Protein AF-0000000086700387 (afdb_homodimer)

Solvent-accessible surface area (backbone atoms only — not comparable to full-atom values): 17964 Å² total; per-residue (Å²): 137,84,52,50,37,55,49,49,48,50,52,38,56,76,68,67,63,72,65,27,32,41,32,44,29,45,71,70,47,52,50,45,29,44,74,72,71,39,52,66,45,58,72,57,80,45,76,57,72,99,59,83,87,45,71,67,56,55,49,62,62,54,70,66,62,64,86,52,50,38,28,38,37,33,33,54,36,72,46,47,23,44,51,52,37,36,43,49,33,46,52,57,67,39,86,85,36,42,48,36,25,35,47,62,44,29,53,39,88,43,86,98,45,55,37,65,24,29,20,12,54,41,33,31,36,30,46,36,52,72,50,81,55,51,60,52,33,48,93,39,75,65,46,54,54,51,48,35,69,76,30,71,80,57,49,69,93,74,54,84,80,81,58,116,138,83,52,49,38,54,49,51,48,51,52,36,56,75,68,66,63,71,62,27,30,41,30,45,30,45,70,70,48,52,50,45,28,45,75,72,73,39,51,67,45,59,71,58,79,45,77,57,73,98,59,82,86,45,72,68,56,54,48,61,61,53,71,66,62,64,87,52,50,37,27,40,38,33,34,54,35,71,46,47,23,44,51,51,36,35,44,51,32,45,53,58,66,39,86,83,34,43,48,35,24,36,46,63,45,29,54,40,89,43,88,97,44,55,38,65,24,29,20,11,54,40,32,30,34,31,45,38,53,72,53,82,54,52,61,52,33,50,92,38,74,65,46,52,53,51,48,35,71,77,31,71,80,57,51,69,93,73,53,85,82,82,57,117

Structure (mmCIF, N/CA/C/O backbone):
data_AF-0000000086700387-model_v1
#
loop_
_entity.id
_entity.type
_entity.pdbx_description
1 polymer 'Phosphoglycolate phosphatase'
#
loop_
_atom_site.group_PDB
_atom_site.id
_atom_site.type_symbol
_atom_site.label_atom_id
_atom_site.label_alt_id
_atom_site.label_comp_id
_atom_site.label_asym_id
_atom_site.label_entity_id
_atom_site.label_seq_id
_atom_site.pdbx_PDB_ins_code
_atom_site.Cartn_x
_atom_site.Cartn_y
_atom_site.Cartn_z
_atom_site.occupancy
_atom_site.B_iso_or_equiv
_atom_site.auth_seq_id
_atom_site.auth_comp_id
_atom_site.auth_asym_id
_atom_site.auth_atom_id
_atom_site.pdbx_PDB_model_num
ATOM 1 N N . VAL A 1 1 ? 21.797 -20.938 -6.668 1 57.62 1 VAL A N 1
ATOM 2 C CA . VAL A 1 1 ? 20.938 -19.859 -6.16 1 57.62 1 VAL A CA 1
ATOM 3 C C . VAL A 1 1 ? 19.531 -20.016 -6.723 1 57.62 1 VAL A C 1
ATOM 5 O O . VAL A 1 1 ? 19.344 -20.172 -7.934 1 57.62 1 VAL A O 1
ATOM 8 N N . LEU A 1 2 ? 18.594 -20.312 -5.852 1 69.75 2 LEU A N 1
ATOM 9 C CA . LEU A 1 2 ? 17.219 -20.391 -6.328 1 69.75 2 LEU A CA 1
ATOM 10 C C . LEU A 1 2 ? 16.484 -19.078 -6.062 1 69.75 2 LEU A C 1
ATOM 12 O O . LEU A 1 2 ? 16.516 -18.562 -4.941 1 69.75 2 LEU A O 1
ATOM 16 N N . GLY A 1 3 ? 15.969 -18.422 -7.152 1 74.44 3 GLY A N 1
ATOM 17 C CA . GLY A 1 3 ? 15.227 -17.172 -7.039 1 74.44 3 GLY A CA 1
ATOM 18 C C . GLY A 1 3 ? 13.797 -17.375 -6.562 1 74.44 3 GLY A C 1
ATOM 19 O O . GLY A 1 3 ? 13.297 -18.5 -6.547 1 74.44 3 GLY A O 1
ATOM 20 N N . THR A 1 4 ? 13.227 -16.391 -6.059 1 78.62 4 THR A N 1
ATOM 21 C CA . THR A 1 4 ? 11.875 -16.406 -5.5 1 78.62 4 THR A CA 1
ATOM 22 C C . THR A 1 4 ? 10.875 -16.938 -6.52 1 78.62 4 THR A C 1
ATOM 24 O O . THR A 1 4 ? 9.938 -17.672 -6.16 1 78.62 4 THR A O 1
ATOM 27 N N . ALA A 1 5 ? 11.078 -16.625 -7.723 1 77.19 5 ALA A N 1
ATOM 28 C CA . ALA A 1 5 ? 10.18 -17.109 -8.766 1 77.19 5 ALA A CA 1
ATOM 29 C C . ALA A 1 5 ? 10.242 -18.625 -8.891 1 77.19 5 ALA A C 1
ATOM 31 O O . ALA A 1 5 ? 9.219 -19.281 -9.102 1 77.19 5 ALA A O 1
ATOM 32 N N . TYR A 1 6 ? 11.406 -19.141 -8.836 1 78.44 6 TYR A N 1
ATOM 33 C CA . TYR A 1 6 ? 11.578 -20.578 -8.875 1 78.44 6 TYR A CA 1
ATOM 34 C C . TYR A 1 6 ? 10.875 -21.234 -7.691 1 78.44 6 TYR A C 1
ATOM 36 O O . TYR A 1 6 ? 10.203 -22.266 -7.852 1 78.44 6 TYR A O 1
ATOM 44 N N . LEU A 1 7 ? 11.039 -20.672 -6.578 1 83.88 7 LEU A N 1
ATOM 45 C CA . LEU A 1 7 ? 10.414 -21.203 -5.379 1 83.88 7 LEU A CA 1
ATOM 46 C C . LEU A 1 7 ? 8.891 -21.172 -5.5 1 83.88 7 LEU A C 1
ATOM 48 O O . LEU A 1 7 ? 8.211 -22.125 -5.094 1 83.88 7 LEU A O 1
ATOM 52 N N . ALA A 1 8 ? 8.375 -20.094 -6.066 1 86.94 8 ALA A N 1
ATOM 53 C CA . ALA A 1 8 ? 6.934 -19.984 -6.293 1 86.94 8 ALA A CA 1
ATOM 54 C C . ALA A 1 8 ? 6.438 -21.094 -7.219 1 86.94 8 ALA A C 1
ATOM 56 O O . ALA A 1 8 ? 5.453 -21.766 -6.914 1 86.94 8 ALA A O 1
ATOM 57 N N . ALA A 1 9 ? 7.113 -21.297 -8.273 1 83.5 9 ALA A N 1
ATOM 58 C CA . ALA A 1 9 ? 6.746 -22.328 -9.25 1 83.5 9 ALA A CA 1
ATOM 59 C C . ALA A 1 9 ? 6.789 -23.719 -8.625 1 83.5 9 ALA A C 1
ATOM 61 O O . ALA A 1 9 ? 5.887 -24.531 -8.828 1 83.5 9 ALA A O 1
ATOM 62 N N . TRP A 1 10 ? 7.871 -23.953 -7.961 1 82.06 10 TRP A N 1
ATOM 63 C CA . TRP A 1 10 ? 8.016 -25.234 -7.277 1 82.06 10 TRP A CA 1
ATOM 64 C C . TRP A 1 10 ? 6.859 -25.453 -6.309 1 82.06 10 TRP A C 1
ATOM 66 O O . TRP A 1 10 ? 6.27 -26.547 -6.281 1 82.06 10 TRP A O 1
ATOM 76 N N . TYR A 1 11 ? 6.617 -24.484 -5.469 1 86.88 11 TYR A N 1
ATOM 77 C CA . TYR A 1 11 ? 5.531 -24.594 -4.504 1 86.88 11 TYR A CA 1
ATOM 78 C C . TYR A 1 11 ? 4.207 -24.891 -5.199 1 86.88 11 TYR A C 1
ATOM 80 O O . TYR A 1 11 ? 3.479 -25.797 -4.789 1 86.88 11 TYR A O 1
ATOM 88 N N . LEU A 1 12 ? 3.898 -24.141 -6.262 1 90.56 12 LEU A N 1
ATOM 89 C CA . LEU A 1 12 ? 2.633 -24.266 -6.977 1 90.56 12 LEU A CA 1
ATOM 90 C C . LEU A 1 12 ? 2.525 -25.641 -7.641 1 90.56 12 LEU A C 1
ATOM 92 O O . LEU A 1 12 ? 1.471 -26.281 -7.59 1 90.56 12 LEU A O 1
ATOM 96 N N . LYS A 1 13 ? 3.592 -26.062 -8.219 1 83.94 13 LYS A N 1
ATOM 97 C CA . LYS A 1 13 ? 3.598 -27.391 -8.844 1 83.94 13 LYS A CA 1
ATOM 98 C C . LYS A 1 13 ? 3.344 -28.484 -7.82 1 83.94 13 LYS A C 1
ATOM 100 O O . LYS A 1 13 ? 2.572 -29.422 -8.078 1 83.94 13 LYS A O 1
ATOM 105 N N . ASN A 1 14 ? 3.965 -28.359 -6.676 1 84.19 14 ASN A N 1
ATOM 106 C CA . ASN A 1 14 ? 3.82 -29.359 -5.629 1 84.19 14 ASN A CA 1
ATOM 107 C C . ASN A 1 14 ? 2.422 -29.344 -5.016 1 84.19 14 ASN A C 1
ATOM 109 O O . ASN A 1 14 ? 1.996 -30.312 -4.387 1 84.19 14 ASN A O 1
ATOM 113 N N . GLN A 1 15 ? 1.708 -28.281 -5.227 1 86.94 15 GLN A N 1
ATOM 114 C CA . GLN A 1 15 ? 0.334 -28.172 -4.746 1 86.94 15 GLN A CA 1
ATOM 115 C C . GLN A 1 15 ? -0.658 -28.641 -5.809 1 86.94 15 GLN A C 1
ATOM 117 O O . GLN A 1 15 ? -1.872 -28.547 -5.609 1 86.94 15 GLN A O 1
ATOM 122 N N . GLY A 1 16 ? -0.096 -29.078 -6.938 1 88.31 16 GLY A N 1
ATOM 123 C CA . GLY A 1 16 ? -0.994 -29.438 -8.023 1 88.31 16 GLY A CA 1
ATOM 124 C C . GLY A 1 16 ? -1.741 -28.25 -8.602 1 88.31 16 GLY A C 1
ATOM 125 O O . GLY A 1 16 ? -2.912 -28.375 -8.969 1 88.31 16 GLY A O 1
ATOM 126 N N . PHE A 1 17 ? -1.07 -27.156 -8.625 1 93.56 17 PHE A N 1
ATOM 127 C CA . PHE A 1 17 ? -1.652 -25.875 -9.031 1 93.56 17 PHE A CA 1
ATOM 128 C C . PHE A 1 17 ? -2.092 -25.922 -10.484 1 93.56 17 PHE A C 1
ATOM 130 O O . PHE A 1 17 ? -1.364 -26.422 -11.344 1 93.56 17 PHE A O 1
ATOM 137 N N . SER A 1 18 ? -3.307 -25.484 -10.719 1 94.94 18 SER A N 1
ATOM 138 C CA . SER A 1 18 ? -3.848 -25.188 -12.039 1 94.94 18 SER A CA 1
ATOM 139 C C . SER A 1 18 ? -4.453 -23.781 -12.078 1 94.94 18 SER A C 1
ATOM 141 O O . SER A 1 18 ? -4.992 -23.297 -11.07 1 94.94 18 SER A O 1
ATOM 143 N N . GLY A 1 19 ? -4.285 -23.141 -13.289 1 96.62 19 GLY A N 1
ATOM 144 C CA . GLY A 1 19 ? -4.824 -21.781 -13.414 1 96.62 19 GLY A CA 1
ATOM 145 C C . GLY A 1 19 ? -3.754 -20.734 -13.602 1 96.62 19 GLY A C 1
ATOM 146 O O . GLY A 1 19 ? -2.67 -21.016 -14.109 1 96.62 19 GLY A O 1
ATOM 147 N N . LYS A 1 20 ? -4.129 -19.469 -13.266 1 97.81 20 LYS A N 1
ATOM 148 C CA . LYS A 1 20 ? -3.25 -18.328 -13.477 1 97.81 20 LYS A CA 1
ATOM 149 C C . LYS A 1 20 ? -2.85 -17.688 -12.148 1 97.81 20 LYS A C 1
ATOM 151 O O . LYS A 1 20 ? -3.529 -17.875 -11.133 1 97.81 20 LYS A O 1
ATOM 156 N N . VAL A 1 21 ? -1.729 -17.062 -12.18 1 98.19 21 VAL A N 1
ATOM 157 C CA . VAL A 1 21 ? -1.253 -16.266 -11.055 1 98.19 21 VAL A CA 1
ATOM 158 C C . VAL A 1 21 ? -1.538 -14.781 -11.312 1 98.19 21 VAL A C 1
ATOM 160 O O . VAL A 1 21 ? -1.183 -14.25 -12.359 1 98.19 21 VAL A O 1
ATOM 163 N N . TYR A 1 22 ? -2.32 -14.125 -10.445 1 98.75 22 TYR A N 1
ATOM 164 C CA . TYR A 1 22 ? -2.314 -12.672 -10.414 1 98.75 22 TYR A CA 1
ATOM 165 C C . TYR A 1 22 ? -1.129 -12.141 -9.617 1 98.75 22 TYR A C 1
ATOM 167 O O . TYR A 1 22 ? -0.947 -12.508 -8.453 1 98.75 22 TYR A O 1
ATOM 175 N N . MET A 1 23 ? -0.35 -11.344 -10.281 1 97.88 23 MET A N 1
ATOM 176 C CA . MET A 1 23 ? 0.905 -10.961 -9.641 1 97.88 23 MET A CA 1
ATOM 177 C C . MET A 1 23 ? 0.995 -9.445 -9.492 1 97.88 23 MET A C 1
ATOM 179 O O . MET A 1 23 ? 0.646 -8.703 -10.406 1 97.88 23 MET A O 1
ATOM 183 N N . LEU A 1 24 ? 1.261 -8.992 -8.281 1 98.5 24 LEU A N 1
ATOM 184 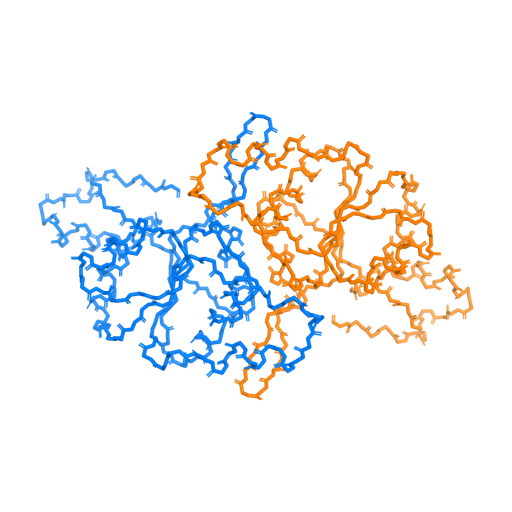C CA . LEU A 1 24 ? 1.963 -7.727 -8.102 1 98.5 24 LEU A CA 1
ATOM 185 C C . LEU A 1 24 ? 3.475 -7.934 -8.133 1 98.5 24 LEU A C 1
ATOM 187 O O . LEU A 1 24 ? 4.027 -8.594 -7.25 1 98.5 24 LEU A O 1
ATOM 191 N N . GLY A 1 25 ? 4.125 -7.465 -9.086 1 97 25 GLY A N 1
ATOM 192 C CA . GLY A 1 25 ? 5.535 -7.75 -9.297 1 97 25 GLY A CA 1
ATOM 193 C C . GLY A 1 25 ? 6.082 -7.148 -10.578 1 97 25 GLY A C 1
ATOM 194 O O . GLY A 1 25 ? 5.344 -6.531 -11.344 1 97 25 GLY A O 1
ATOM 195 N N . GLU A 1 26 ? 7.344 -7.375 -10.766 1 95.62 26 GLU A N 1
ATOM 196 C CA . GLU A 1 26 ? 8.047 -6.832 -11.93 1 95.62 26 GLU A CA 1
ATOM 197 C C . GLU A 1 26 ? 8.234 -7.891 -13.008 1 95.62 26 GLU A C 1
ATOM 199 O O . GLU A 1 26 ? 7.867 -9.047 -12.82 1 95.62 26 GLU A O 1
ATOM 204 N N . ALA A 1 27 ? 8.75 -7.438 -14.156 1 94.69 27 ALA A N 1
ATOM 205 C CA . ALA A 1 27 ? 8.867 -8.266 -15.352 1 94.69 27 ALA A CA 1
ATOM 206 C C . ALA A 1 27 ? 9.719 -9.508 -15.078 1 94.69 27 ALA A C 1
ATOM 208 O O . ALA A 1 27 ? 9.453 -10.578 -15.625 1 94.69 27 ALA A O 1
ATOM 209 N N . GLY A 1 28 ? 10.75 -9.391 -14.227 1 90.06 28 GLY A N 1
ATOM 210 C CA . GLY A 1 28 ? 11.594 -10.531 -13.898 1 90.06 28 GLY A CA 1
ATOM 211 C C . GLY A 1 28 ? 10.82 -11.688 -13.289 1 90.06 28 GLY A C 1
ATOM 212 O O . GLY A 1 28 ? 11.031 -12.844 -13.664 1 90.06 28 GLY A O 1
ATOM 213 N N . MET A 1 29 ? 9.898 -11.391 -12.461 1 90.69 29 MET A N 1
ATOM 214 C CA . MET A 1 29 ? 9.07 -12.414 -11.82 1 90.69 29 MET A CA 1
ATOM 215 C C . MET A 1 29 ? 8.141 -13.078 -12.828 1 90.69 29 MET A C 1
ATOM 217 O O . MET A 1 29 ? 7.996 -14.305 -12.828 1 90.69 29 MET A O 1
ATOM 221 N N . ALA A 1 30 ? 7.508 -12.297 -13.672 1 93.19 30 ALA A N 1
ATOM 222 C CA . ALA A 1 30 ? 6.613 -12.82 -14.703 1 93.19 30 ALA A CA 1
ATOM 223 C C . ALA A 1 30 ? 7.359 -13.766 -15.641 1 93.19 30 ALA A C 1
ATOM 225 O O . ALA A 1 30 ? 6.84 -14.828 -16 1 93.19 30 ALA A O 1
ATOM 226 N N . GLN A 1 31 ? 8.539 -13.352 -15.992 1 92.06 31 GLN A N 1
ATOM 227 C CA . GLN A 1 31 ? 9.336 -14.164 -16.906 1 92.06 31 GLN A CA 1
ATOM 228 C C . GLN A 1 31 ? 9.711 -15.492 -16.266 1 92.06 31 GLN A C 1
ATOM 230 O O . GLN A 1 31 ? 9.648 -16.547 -16.906 1 92.06 31 GLN A O 1
ATOM 235 N N . GLU A 1 32 ? 10.094 -15.414 -15.023 1 86.19 32 GLU A N 1
ATOM 236 C CA . GLU A 1 32 ? 10.484 -16.641 -14.32 1 86.19 32 GLU A CA 1
ATOM 237 C C . GLU A 1 32 ? 9.312 -17.594 -14.188 1 86.19 32 GLU A C 1
ATOM 239 O O . GLU A 1 32 ? 9.484 -18.812 -14.312 1 86.19 32 GLU A O 1
ATOM 244 N N . LEU A 1 33 ? 8.125 -17.125 -13.906 1 90.81 33 LEU A N 1
ATOM 245 C CA . LEU A 1 33 ? 6.934 -17.969 -13.852 1 90.81 33 LEU A CA 1
ATOM 246 C C . LEU A 1 33 ? 6.652 -18.594 -15.211 1 90.81 33 LEU A C 1
ATOM 248 O O . LEU A 1 33 ? 6.367 -19.797 -15.305 1 90.81 33 LEU A O 1
ATOM 252 N N . ALA A 1 34 ? 6.777 -17.719 -16.266 1 92.56 34 ALA A N 1
ATOM 253 C CA . ALA A 1 34 ? 6.543 -18.203 -17.625 1 92.56 34 ALA A CA 1
ATOM 254 C C . ALA A 1 34 ? 7.52 -19.312 -17.984 1 92.56 34 ALA A C 1
ATOM 256 O O . ALA A 1 34 ? 7.152 -20.266 -18.656 1 92.56 34 ALA A O 1
ATOM 257 N N . ASP A 1 35 ? 8.719 -19.188 -17.578 1 87.69 35 ASP A N 1
ATOM 258 C CA . ASP A 1 35 ? 9.781 -20.141 -17.875 1 87.69 35 ASP A CA 1
ATOM 259 C C . ASP A 1 35 ? 9.43 -21.531 -17.344 1 87.69 35 ASP A C 1
ATOM 261 O O . ASP A 1 35 ? 9.898 -22.547 -17.891 1 87.69 35 ASP A O 1
ATOM 265 N N . VAL A 1 36 ? 8.633 -21.547 -16.344 1 84.38 36 VAL A N 1
ATOM 266 C CA . VAL A 1 36 ? 8.289 -22.844 -15.766 1 84.38 36 VAL A CA 1
ATOM 267 C C . VAL A 1 36 ? 6.852 -23.219 -16.125 1 84.38 36 VAL A C 1
ATOM 269 O O . VAL A 1 36 ? 6.242 -24.078 -15.484 1 84.38 36 VAL A O 1
ATOM 272 N N . GLY A 1 37 ? 6.238 -22.453 -17.031 1 89.38 37 GLY A N 1
ATOM 273 C CA . GLY A 1 37 ? 4.957 -22.828 -17.609 1 89.38 37 GLY A CA 1
ATOM 274 C C . GLY A 1 37 ? 3.771 -22.312 -16.812 1 89.38 37 GLY A C 1
ATOM 275 O O . GLY A 1 37 ? 2.658 -22.812 -16.938 1 89.38 37 GLY A O 1
ATOM 276 N N . ILE A 1 38 ? 4 -21.391 -16 1 93.19 38 ILE A N 1
ATOM 277 C CA . ILE A 1 38 ? 2.928 -20.812 -15.203 1 93.19 38 ILE A CA 1
ATOM 278 C C . ILE A 1 38 ? 2.525 -19.453 -15.797 1 93.19 38 ILE A C 1
ATOM 280 O O . ILE A 1 38 ? 3.359 -18.562 -15.93 1 93.19 38 ILE A O 1
ATOM 284 N N . GLU A 1 39 ? 1.24 -19.344 -16.156 1 96.06 39 GLU A N 1
ATOM 285 C CA . GLU A 1 39 ? 0.724 -18.094 -16.688 1 96.06 39 GLU A CA 1
ATOM 286 C C . GLU A 1 39 ? 0.432 -17.094 -15.57 1 96.06 39 GLU A C 1
ATOM 288 O O . GLU A 1 39 ? -0.118 -17.469 -14.531 1 96.06 39 GLU A O 1
ATOM 293 N N . SER A 1 40 ? 0.859 -15.93 -15.789 1 97.19 40 SER A N 1
ATOM 294 C CA . SER A 1 40 ? 0.587 -14.875 -14.812 1 97.19 40 SER A CA 1
ATOM 295 C C . SER A 1 40 ? -0.002 -13.641 -15.492 1 97.19 40 SER A C 1
ATOM 297 O O . SER A 1 40 ? 0.217 -13.414 -16.688 1 97.19 40 SER A O 1
ATOM 299 N N . ILE A 1 41 ? -0.826 -12.883 -14.766 1 98.44 41 ILE A N 1
ATOM 300 C CA . ILE A 1 41 ? -1.368 -11.602 -15.203 1 98.44 41 ILE A CA 1
ATOM 301 C C . ILE A 1 41 ? -1.075 -10.539 -14.148 1 98.44 41 ILE A C 1
ATOM 303 O O . ILE A 1 41 ? -0.608 -10.852 -13.055 1 98.44 41 ILE A O 1
ATOM 307 N N . GLY A 1 42 ? -1.265 -9.297 -14.445 1 98 42 GLY A N 1
ATOM 308 C CA . GLY A 1 42 ? -1.104 -8.203 -13.492 1 98 42 GLY A CA 1
ATOM 309 C C . GLY A 1 42 ? 0.176 -7.418 -13.695 1 98 42 GLY A C 1
ATOM 310 O O . GLY A 1 42 ? 0.404 -6.41 -13.031 1 98 42 GLY A O 1
ATOM 311 N N . LEU A 1 43 ? 1.005 -7.852 -14.625 1 97.56 43 LEU A N 1
ATOM 312 C CA . LEU A 1 43 ? 2.258 -7.156 -14.898 1 97.56 43 LEU A CA 1
ATOM 313 C C . LEU A 1 43 ? 1.993 -5.75 -15.43 1 97.56 43 LEU A C 1
ATOM 315 O O . LEU A 1 43 ? 1.146 -5.566 -16.312 1 97.56 43 LEU A O 1
ATOM 319 N N . GLY A 1 44 ? 2.746 -4.754 -14.875 1 96.94 44 GLY A N 1
ATOM 320 C CA . GLY A 1 44 ? 2.691 -3.406 -15.414 1 96.94 44 GLY A CA 1
ATOM 321 C C . GLY A 1 44 ? 1.688 -2.52 -14.695 1 96.94 44 GLY A C 1
ATOM 322 O O . GLY A 1 44 ? 1.174 -2.883 -13.641 1 96.94 44 GLY A O 1
ATOM 323 N N . PRO A 1 45 ? 1.436 -1.29 -15.281 1 97.75 45 PRO A N 1
ATOM 324 C CA . PRO A 1 45 ? 0.566 -0.304 -14.633 1 97.75 45 PRO A CA 1
ATOM 325 C C . PRO A 1 45 ? -0.907 -0.704 -14.664 1 97.75 45 PRO A C 1
ATOM 327 O O . PRO A 1 45 ? -1.368 -1.293 -15.648 1 97.75 45 PRO A O 1
ATOM 330 N N . ASP A 1 46 ? -1.629 -0.47 -13.633 1 97.5 46 ASP A N 1
ATOM 331 C CA . ASP A 1 46 ? -3.082 -0.506 -13.516 1 97.5 46 ASP A CA 1
ATOM 332 C C . ASP A 1 46 ? -3.602 0.708 -12.742 1 97.5 46 ASP A C 1
ATOM 334 O O . ASP A 1 46 ? -4.035 0.586 -11.602 1 97.5 46 ASP A O 1
ATOM 338 N N . PRO A 1 47 ? -3.523 1.909 -13.391 1 96.88 47 PRO A N 1
ATOM 339 C CA . PRO A 1 47 ? -3.887 3.148 -12.695 1 96.88 47 PRO A CA 1
ATOM 340 C C . PRO A 1 47 ? -5.387 3.254 -12.422 1 96.88 47 PRO A C 1
ATOM 342 O O . PRO A 1 47 ? -6.195 2.713 -13.18 1 96.88 47 PRO A O 1
ATOM 345 N N . PRO A 1 48 ? -5.719 3.871 -11.273 1 97.06 48 PRO A N 1
ATOM 346 C CA . PRO A 1 48 ? -7.145 4.129 -11.07 1 97.06 48 PRO A CA 1
ATOM 347 C C . PRO A 1 48 ? -7.73 5.074 -12.117 1 97.06 48 PRO A C 1
ATOM 349 O O . PRO A 1 48 ? -7.012 5.918 -12.656 1 97.06 48 PRO A O 1
ATOM 352 N N . PRO A 1 49 ? -9.016 4.879 -12.391 1 95.06 49 PRO A N 1
ATOM 353 C CA . PRO A 1 49 ? -9.664 5.867 -13.258 1 95.06 49 PRO A CA 1
ATOM 354 C C . PRO A 1 49 ? -9.562 7.285 -12.703 1 95.06 49 PRO A C 1
ATOM 356 O O . PRO A 1 49 ? -9.531 7.48 -11.492 1 95.06 49 PRO A O 1
ATOM 359 N N . GLN A 1 50 ? -9.477 8.258 -13.609 1 92.62 50 GLN A N 1
ATOM 360 C CA . GLN A 1 50 ? -9.328 9.656 -13.203 1 92.62 50 GLN A CA 1
ATOM 361 C C . GLN A 1 50 ? -10.688 10.281 -12.875 1 92.62 50 GLN A C 1
ATOM 363 O O . GLN A 1 50 ? -11.07 11.289 -13.469 1 92.62 50 GLN A O 1
ATOM 368 N N . VAL A 1 51 ? -11.406 9.711 -12.062 1 93.12 51 VAL A N 1
ATOM 369 C CA . VAL A 1 51 ? -12.68 10.148 -11.484 1 93.12 51 VAL A CA 1
ATOM 370 C C . VAL A 1 51 ? -12.664 9.938 -9.977 1 93.12 51 VAL A C 1
ATOM 372 O O . VAL A 1 51 ? -11.883 9.133 -9.461 1 93.12 51 VAL A O 1
ATOM 375 N N . PRO A 1 52 ? -13.445 10.727 -9.25 1 91.31 52 PRO A N 1
ATOM 376 C CA . PRO A 1 52 ? -13.516 10.5 -7.805 1 91.31 52 PRO A CA 1
ATOM 377 C C . PRO A 1 52 ? -13.914 9.07 -7.453 1 91.31 52 PRO A C 1
ATOM 379 O O . PRO A 1 52 ? -14.734 8.461 -8.148 1 91.31 52 PRO A O 1
ATOM 382 N N . PHE A 1 53 ? -13.375 8.57 -6.453 1 93.38 53 PHE A N 1
ATOM 383 C CA . PHE A 1 53 ? -13.711 7.223 -6.008 1 93.38 53 PHE A CA 1
ATOM 384 C C . PHE A 1 53 ? -15.195 7.109 -5.691 1 93.38 53 PHE A C 1
ATOM 386 O O . PHE A 1 53 ? -15.781 8.016 -5.086 1 93.38 53 PHE A O 1
ATOM 393 N N . SER A 1 54 ? -15.742 6.062 -6.105 1 91.69 54 SER A N 1
ATOM 394 C CA . SER A 1 54 ? -17.078 5.625 -5.715 1 91.69 54 SER A CA 1
ATOM 395 C C . SER A 1 54 ? -17.172 4.102 -5.684 1 91.69 54 SER A C 1
ATOM 397 O O . SER A 1 54 ? -16.328 3.41 -6.254 1 91.69 54 SER A O 1
ATOM 399 N N . ALA A 1 55 ? -18.188 3.619 -5.051 1 87.88 55 ALA A N 1
ATOM 400 C CA . ALA A 1 55 ? -18.422 2.178 -4.992 1 87.88 55 ALA A CA 1
ATOM 401 C C . ALA A 1 55 ? -18.578 1.591 -6.395 1 87.88 55 ALA A C 1
ATOM 403 O O . ALA A 1 55 ? -18.125 0.475 -6.66 1 87.88 55 ALA A O 1
ATOM 404 N N . SER A 1 56 ? -19.188 2.396 -7.191 1 92 56 SER A N 1
ATOM 405 C CA . SER A 1 56 ? -19.406 1.926 -8.555 1 92 56 SER A CA 1
ATOM 406 C C . SER A 1 56 ? -18.094 1.745 -9.297 1 92 56 SER A C 1
ATOM 408 O O . SER A 1 56 ? -17.938 0.815 -10.094 1 92 56 SER A O 1
ATOM 410 N N . VAL A 1 57 ? -17.125 2.582 -9.047 1 93.12 57 VAL A N 1
ATOM 411 C CA . VAL A 1 57 ? -15.805 2.496 -9.672 1 93.12 57 VAL A CA 1
ATOM 412 C C . VAL A 1 57 ? -15.102 1.224 -9.211 1 93.12 57 VAL A C 1
ATOM 414 O O . VAL A 1 57 ? -14.492 0.515 -10.023 1 93.12 57 VAL A O 1
ATOM 417 N N . ALA A 1 58 ? -15.211 0.935 -7.957 1 91.44 58 ALA A N 1
ATOM 418 C CA . ALA A 1 58 ? -14.617 -0.277 -7.402 1 91.44 58 ALA A CA 1
ATOM 419 C C . ALA A 1 58 ? -15.227 -1.526 -8.031 1 91.44 58 ALA A C 1
ATOM 421 O O . ALA A 1 58 ? -14.508 -2.471 -8.367 1 91.44 58 ALA A O 1
ATOM 422 N N . VAL A 1 59 ? -16.531 -1.493 -8.172 1 92.88 59 VAL A N 1
ATOM 423 C CA . VAL A 1 59 ? -17.25 -2.623 -8.758 1 92.88 59 VAL A CA 1
ATOM 424 C C . VAL A 1 59 ? -16.781 -2.846 -10.195 1 92.88 59 VAL A C 1
ATOM 426 O O . VAL A 1 59 ? -16.578 -3.986 -10.625 1 92.88 59 VAL A O 1
ATOM 429 N N . ASP A 1 60 ? -16.609 -1.756 -10.898 1 94.62 60 ASP A N 1
ATOM 430 C CA . ASP A 1 60 ? -16.156 -1.843 -12.281 1 94.62 60 ASP A CA 1
ATOM 431 C C . ASP A 1 60 ? -14.766 -2.488 -12.367 1 94.62 60 ASP A C 1
ATOM 433 O O . ASP A 1 60 ? -14.477 -3.225 -13.312 1 94.62 60 ASP A O 1
ATOM 437 N N . ILE A 1 61 ? -13.945 -2.25 -11.406 1 94.38 61 ILE A N 1
ATOM 438 C CA . ILE A 1 61 ? -12.594 -2.791 -11.383 1 94.38 61 ILE A CA 1
ATOM 439 C C . ILE A 1 61 ? -12.641 -4.297 -11.125 1 94.38 61 ILE A C 1
ATOM 441 O O . ILE A 1 61 ? -11.938 -5.066 -11.781 1 94.38 61 ILE A O 1
ATOM 445 N N . VAL A 1 62 ? -13.531 -4.711 -10.234 1 94.06 62 VAL A N 1
ATOM 446 C CA . VAL A 1 62 ? -13.469 -6.098 -9.789 1 94.06 62 VAL A CA 1
ATOM 447 C C . VAL A 1 62 ? -14.344 -6.973 -10.68 1 94.06 62 VAL A C 1
ATOM 449 O O . VAL A 1 62 ? -14.242 -8.203 -10.648 1 94.06 62 VAL A O 1
ATOM 452 N N . LYS A 1 63 ? -15.148 -6.395 -11.469 1 92.06 63 LYS A N 1
ATOM 453 C CA . LYS A 1 63 ? -15.992 -7.156 -12.383 1 92.06 63 LYS A CA 1
ATOM 454 C C . LYS A 1 63 ? -15.164 -7.844 -13.461 1 92.06 63 LYS A C 1
ATOM 456 O O . LYS A 1 63 ? -15.633 -8.781 -14.109 1 92.06 63 LYS A O 1
ATOM 461 N N . GLU A 1 64 ? -13.977 -7.449 -13.594 1 89.56 64 GLU A N 1
ATOM 462 C CA . GLU A 1 64 ? -13.117 -7.934 -14.672 1 89.56 64 GLU A CA 1
ATOM 463 C C . GLU A 1 64 ? -12.133 -8.977 -14.164 1 89.56 64 GLU A C 1
ATOM 465 O O . GLU A 1 64 ? -11.141 -9.281 -14.836 1 89.56 64 GLU A O 1
ATOM 470 N N . LEU A 1 65 ? -12.438 -9.508 -13.055 1 97 65 LEU A N 1
ATOM 471 C CA . LEU A 1 65 ? -11.523 -10.5 -12.508 1 97 65 LEU A CA 1
ATOM 472 C C . LEU A 1 65 ? -11.5 -11.75 -13.375 1 97 65 LEU A C 1
ATOM 474 O O . LEU A 1 65 ? -12.539 -12.211 -13.836 1 97 65 LEU A O 1
ATOM 478 N N . ASP A 1 66 ? -10.328 -12.289 -13.711 1 98.19 66 ASP A N 1
ATOM 479 C CA . ASP A 1 66 ? -10.133 -13.523 -14.461 1 98.19 66 ASP A CA 1
ATOM 480 C C . ASP A 1 66 ? -10.469 -14.742 -13.602 1 98.19 66 ASP A C 1
ATOM 482 O O . ASP A 1 66 ? -9.812 -15 -12.594 1 98.19 66 ASP A O 1
ATOM 486 N N . PRO A 1 67 ? -11.508 -15.492 -13.922 1 96.81 67 PRO A N 1
ATOM 487 C CA . PRO A 1 67 ? -11.938 -16.609 -13.086 1 96.81 67 PRO A CA 1
ATOM 488 C C . PRO A 1 67 ? -10.883 -17.719 -12.992 1 96.81 67 PRO A C 1
ATOM 490 O O . PRO A 1 67 ? -10.977 -18.594 -12.133 1 96.81 67 PRO A O 1
ATOM 493 N N . ASP A 1 68 ? -9.852 -17.656 -13.844 1 98.06 68 ASP A N 1
ATOM 494 C CA . ASP A 1 68 ? -8.852 -18.719 -13.883 1 98.06 68 ASP A CA 1
ATOM 495 C C . ASP A 1 68 ? -7.723 -18.453 -12.891 1 98.06 68 ASP A C 1
ATOM 497 O O . ASP A 1 68 ? -6.82 -19.281 -12.734 1 98.06 68 ASP A O 1
ATOM 501 N N . VAL A 1 69 ? -7.793 -17.312 -12.203 1 98.62 69 VAL A N 1
ATOM 502 C CA . VAL A 1 69 ? -6.773 -17.016 -11.203 1 98.62 69 VAL A CA 1
ATOM 503 C C . VAL A 1 69 ? -7.016 -17.844 -9.945 1 98.62 69 VAL A C 1
ATOM 505 O O . VAL A 1 69 ? -8.094 -17.781 -9.352 1 98.62 69 VAL A O 1
ATOM 508 N N . ASN A 1 70 ? -5.957 -18.578 -9.57 1 98.31 70 ASN A N 1
ATOM 509 C CA . ASN A 1 70 ? -6.043 -19.406 -8.375 1 98.31 70 ASN A CA 1
ATOM 510 C C . ASN A 1 70 ? -4.855 -19.172 -7.441 1 98.31 70 ASN A C 1
ATOM 512 O O . ASN A 1 70 ? -4.641 -19.938 -6.5 1 98.31 70 ASN A O 1
ATOM 516 N N . CYS A 1 71 ? -4.09 -18.109 -7.723 1 98.56 71 CYS A N 1
ATOM 517 C CA . CYS A 1 71 ? -2.975 -17.703 -6.875 1 98.56 71 CYS A CA 1
ATOM 518 C C . CYS A 1 71 ? -2.721 -16.203 -6.984 1 98.56 71 CYS A C 1
ATOM 520 O O . CYS A 1 71 ? -2.787 -15.641 -8.078 1 98.56 71 CYS A O 1
ATOM 522 N N . VAL A 1 72 ? -2.543 -15.602 -5.863 1 98.81 72 VAL A N 1
ATOM 523 C CA . VAL A 1 72 ? -2.018 -14.242 -5.797 1 98.81 72 VAL A CA 1
ATOM 524 C C . VAL A 1 72 ? -0.575 -14.266 -5.301 1 98.81 72 VAL A C 1
ATOM 526 O O . VAL A 1 72 ? -0.28 -14.867 -4.266 1 98.81 72 VAL A O 1
ATOM 529 N N . LEU A 1 73 ? 0.336 -13.734 -6.082 1 98 73 LEU A N 1
ATOM 530 C CA . LEU A 1 73 ? 1.745 -13.602 -5.727 1 98 73 LEU A CA 1
ATOM 531 C C . LEU A 1 73 ? 2.143 -12.133 -5.609 1 98 73 LEU A C 1
ATOM 533 O O . LEU A 1 73 ? 2.061 -11.383 -6.586 1 98 73 LEU A O 1
ATOM 537 N N . VAL A 1 74 ? 2.559 -11.742 -4.441 1 98.38 74 VAL A N 1
ATOM 538 C CA . VAL A 1 74 ? 2.943 -10.359 -4.215 1 98.38 74 VAL A CA 1
ATOM 539 C C . VAL A 1 74 ? 4.461 -10.258 -4.07 1 98.38 74 VAL A C 1
ATOM 541 O O . VAL A 1 74 ? 5.051 -10.914 -3.211 1 98.38 74 VAL A O 1
ATOM 544 N N . ALA A 1 75 ? 5.109 -9.547 -4.895 1 96.25 75 ALA A N 1
ATOM 545 C CA . ALA A 1 75 ? 6.516 -9.156 -4.91 1 96.25 75 ALA A CA 1
ATOM 546 C C . ALA A 1 75 ? 6.672 -7.645 -5.023 1 96.25 75 ALA A C 1
ATOM 548 O O . ALA A 1 75 ? 5.711 -6.902 -4.824 1 96.25 75 ALA A O 1
ATOM 549 N N . PHE A 1 76 ? 7.906 -7.219 -5.18 1 96.44 76 PHE A N 1
ATOM 550 C CA . PHE A 1 76 ? 8.102 -5.789 -5.41 1 96.44 76 PHE A CA 1
ATOM 551 C C . PHE A 1 76 ? 7.41 -5.352 -6.695 1 96.44 76 PHE A C 1
ATOM 553 O O . PHE A 1 76 ? 7.578 -5.98 -7.742 1 96.44 76 PHE A O 1
ATOM 560 N N . ASP A 1 77 ? 6.629 -4.344 -6.547 1 97.56 77 ASP A N 1
ATOM 561 C CA . ASP A 1 77 ? 5.895 -3.82 -7.695 1 97.56 77 ASP A CA 1
ATOM 562 C C . ASP A 1 77 ? 5.938 -2.295 -7.727 1 97.56 77 ASP A C 1
ATOM 564 O O . ASP A 1 77 ? 5.262 -1.635 -6.93 1 97.56 77 ASP A O 1
ATOM 568 N N . PHE A 1 78 ? 6.691 -1.778 -8.68 1 97.44 78 PHE A N 1
ATOM 569 C CA . PHE A 1 78 ? 6.848 -0.335 -8.828 1 97.44 78 PHE A CA 1
ATOM 570 C C . PHE A 1 78 ? 5.531 0.308 -9.25 1 97.44 78 PHE A C 1
ATOM 572 O O . PHE A 1 78 ? 5.344 1.516 -9.086 1 97.44 78 PHE A O 1
ATOM 579 N N . ASN A 1 79 ? 4.594 -0.519 -9.703 1 98.19 79 ASN A N 1
ATOM 580 C CA . ASN A 1 79 ? 3.324 -0.032 -10.234 1 98.19 79 ASN A CA 1
ATOM 581 C C . ASN A 1 79 ? 2.168 -0.315 -9.281 1 98.19 79 ASN A C 1
ATOM 583 O O . ASN A 1 79 ? 1.013 -0.382 -9.703 1 98.19 79 ASN A O 1
ATOM 587 N N . ILE A 1 80 ? 2.488 -0.581 -8.008 1 98.75 80 ILE A N 1
ATOM 588 C CA . ILE A 1 80 ? 1.415 -0.786 -7.043 1 98.75 80 ILE A CA 1
ATOM 589 C C . ILE A 1 80 ? 0.373 0.321 -7.188 1 98.75 80 ILE A C 1
ATOM 591 O O . ILE A 1 80 ? 0.72 1.484 -7.406 1 98.75 80 ILE A O 1
ATOM 595 N N . SER A 1 81 ? -0.88 -0.01 -7.078 1 98.62 81 SER A N 1
ATOM 596 C CA . SER A 1 81 ? -2.014 0.902 -7.18 1 98.62 81 SER A CA 1
ATOM 597 C C . SER A 1 81 ? -3.24 0.344 -6.465 1 98.62 81 SER A C 1
ATOM 599 O O . SER A 1 81 ? -3.277 -0.838 -6.117 1 98.62 81 SER A O 1
ATOM 601 N N . TYR A 1 82 ? -4.188 1.212 -6.227 1 98.38 82 TYR A N 1
ATOM 602 C CA . TYR A 1 82 ? -5.402 0.763 -5.551 1 98.38 82 TYR A CA 1
ATOM 603 C C . TYR A 1 82 ? -6.125 -0.291 -6.379 1 98.38 82 TYR A C 1
ATOM 605 O O . TYR A 1 82 ? -6.605 -1.291 -5.84 1 98.38 82 TYR A O 1
ATOM 613 N N . PRO A 1 83 ? -6.215 -0.15 -7.762 1 98.38 83 PRO A N 1
ATOM 614 C CA . PRO A 1 83 ? -6.84 -1.214 -8.555 1 98.38 83 PRO A CA 1
ATOM 615 C C . PRO A 1 83 ? -6.125 -2.557 -8.398 1 98.38 83 PRO A C 1
ATOM 617 O O . PRO A 1 83 ? -6.777 -3.602 -8.344 1 98.38 83 PRO A O 1
ATOM 620 N N . LYS A 1 84 ? -4.793 -2.525 -8.352 1 98.69 84 LYS A N 1
ATOM 621 C CA . LYS A 1 84 ? -4.074 -3.783 -8.172 1 98.69 84 LYS A CA 1
ATOM 622 C C . LYS A 1 84 ? -4.363 -4.391 -6.797 1 98.69 84 LYS A C 1
ATOM 624 O O . LYS A 1 84 ? -4.512 -5.609 -6.672 1 98.69 84 LYS A O 1
ATOM 629 N N . ILE A 1 85 ? -4.469 -3.541 -5.766 1 98.81 85 ILE A N 1
ATOM 630 C CA . ILE A 1 85 ? -4.742 -4.004 -4.41 1 98.81 85 ILE A CA 1
ATOM 631 C C . ILE A 1 85 ? -6.145 -4.605 -4.344 1 98.81 85 ILE A C 1
ATOM 633 O O . ILE A 1 85 ? -6.34 -5.684 -3.779 1 98.81 85 ILE A O 1
ATOM 637 N N . ILE A 1 86 ? -7.148 -3.867 -4.902 1 98.38 86 ILE A N 1
ATOM 638 C CA . ILE A 1 86 ? -8.523 -4.348 -4.797 1 98.38 86 ILE A CA 1
ATOM 639 C C . ILE A 1 86 ? -8.68 -5.641 -5.594 1 98.38 86 ILE A C 1
ATOM 641 O O . ILE A 1 86 ? -9.43 -6.535 -5.195 1 98.38 86 ILE A O 1
ATOM 645 N N . LYS A 1 87 ? -7.969 -5.812 -6.75 1 98.62 87 LYS A N 1
ATOM 646 C CA . LYS A 1 87 ? -8.008 -7.078 -7.48 1 98.62 87 LYS A CA 1
ATOM 647 C C . LYS A 1 87 ? -7.375 -8.203 -6.668 1 98.62 87 LYS A C 1
ATOM 649 O O . LYS A 1 87 ? -7.949 -9.289 -6.547 1 98.62 87 LYS A O 1
ATOM 654 N N . ALA A 1 88 ? -6.219 -7.934 -6.09 1 98.81 88 ALA A N 1
ATOM 655 C CA . ALA A 1 88 ? -5.574 -8.938 -5.246 1 98.81 88 ALA A CA 1
ATOM 656 C C . ALA A 1 88 ? -6.504 -9.383 -4.117 1 98.81 88 ALA A C 1
ATOM 658 O O . ALA A 1 88 ? -6.672 -10.578 -3.877 1 98.81 88 ALA A O 1
ATOM 659 N N . LEU A 1 89 ? -7.105 -8.406 -3.438 1 98.69 89 LEU A N 1
ATOM 660 C CA . LEU A 1 89 ? -8.016 -8.688 -2.33 1 98.69 89 LEU A CA 1
ATOM 661 C C . LEU A 1 89 ? -9.164 -9.586 -2.779 1 98.69 89 LEU A C 1
ATOM 663 O O . LEU A 1 89 ? -9.484 -10.57 -2.109 1 98.69 89 LEU A O 1
ATOM 667 N N . ASN A 1 90 ? -9.688 -9.281 -3.904 1 98.31 90 ASN A N 1
ATOM 668 C CA . ASN A 1 90 ? -10.898 -9.992 -4.297 1 98.31 90 ASN A CA 1
ATOM 669 C C . ASN A 1 90 ? -10.57 -11.352 -4.918 1 98.31 90 ASN A C 1
ATOM 671 O O . ASN A 1 90 ? -11.391 -12.273 -4.875 1 98.31 90 ASN A O 1
ATOM 675 N N . TYR A 1 91 ? -9.359 -11.523 -5.543 1 98.5 91 TYR A N 1
ATOM 676 C CA . TYR A 1 91 ? -8.914 -12.883 -5.836 1 98.5 91 TYR A CA 1
ATOM 677 C C . TYR A 1 91 ? -8.781 -13.695 -4.555 1 98.5 91 TYR A C 1
ATOM 679 O O . TYR A 1 91 ? -9.188 -14.859 -4.508 1 98.5 91 TYR A O 1
ATOM 687 N N . LEU A 1 92 ? -8.328 -13.078 -3.523 1 98.19 92 LEU A N 1
ATOM 688 C CA . LEU A 1 92 ? -8.047 -13.781 -2.273 1 98.19 92 LEU A CA 1
ATOM 689 C C . LEU A 1 92 ? -9.344 -14.094 -1.526 1 98.19 92 LEU A C 1
ATOM 691 O O . LEU A 1 92 ? -9.352 -14.922 -0.618 1 98.19 92 LEU A O 1
ATOM 695 N N . GLU A 1 93 ? -10.43 -13.406 -1.889 1 95.75 93 GLU A N 1
ATOM 696 C CA . GLU A 1 93 ? -11.734 -13.711 -1.309 1 95.75 93 GLU A CA 1
ATOM 697 C C . GLU A 1 93 ? -12.258 -15.055 -1.801 1 95.75 93 GLU A C 1
ATOM 699 O O . GLU A 1 93 ? -13.125 -15.656 -1.164 1 95.75 93 GLU A O 1
ATOM 704 N N . LYS A 1 94 ? -11.727 -15.469 -2.963 1 93.81 94 LYS A N 1
ATOM 705 C CA . LYS A 1 94 ? -12.117 -16.766 -3.506 1 93.81 94 LYS A CA 1
ATOM 706 C C . LYS A 1 94 ? -11.547 -17.906 -2.676 1 93.81 94 LYS A C 1
ATOM 708 O O . LYS A 1 94 ? -10.344 -17.938 -2.396 1 93.81 94 LYS A O 1
ATOM 713 N N . PRO A 1 95 ? -12.445 -18.812 -2.279 1 92 95 PRO A N 1
ATOM 714 C CA . PRO A 1 95 ? -11.93 -19.953 -1.521 1 92 95 PRO A CA 1
ATOM 715 C C . PRO A 1 95 ? -10.852 -20.719 -2.279 1 92 95 PRO A C 1
ATOM 717 O O . PRO A 1 95 ? -10.984 -20.938 -3.486 1 92 95 PRO A O 1
ATOM 720 N N . GLY A 1 96 ? -9.797 -21.031 -1.62 1 93.88 96 GLY A N 1
ATOM 721 C CA . GLY A 1 96 ? -8.797 -21.922 -2.176 1 93.88 96 GLY A CA 1
ATOM 722 C C . GLY A 1 96 ? -7.684 -21.188 -2.902 1 93.88 96 GLY A C 1
ATOM 723 O O . GLY A 1 96 ? -6.688 -21.797 -3.297 1 93.88 96 GLY A O 1
ATOM 724 N N . VAL A 1 97 ? -7.832 -19.922 -3.146 1 97.75 97 VAL A N 1
ATOM 725 C CA . VAL A 1 97 ? -6.789 -19.172 -3.832 1 97.75 97 VAL A CA 1
ATOM 726 C C . VAL A 1 97 ? -5.535 -19.109 -2.963 1 97.75 97 VAL A C 1
ATOM 728 O O . VAL A 1 97 ? -5.605 -18.766 -1.781 1 97.75 97 VAL A O 1
ATOM 731 N N . ILE A 1 98 ? -4.402 -19.484 -3.559 1 97.56 98 ILE A N 1
ATOM 732 C CA . ILE A 1 98 ? -3.119 -19.5 -2.865 1 97.56 98 ILE A CA 1
ATOM 733 C C . ILE A 1 98 ? -2.574 -18.062 -2.766 1 97.56 98 ILE A C 1
ATOM 735 O O . ILE A 1 98 ? -2.662 -17.297 -3.721 1 97.56 98 ILE A O 1
ATOM 739 N N . PHE A 1 99 ? -2.061 -17.75 -1.623 1 97.94 99 PHE A N 1
ATOM 740 C CA . PHE A 1 99 ? -1.485 -16.438 -1.376 1 97.94 99 PHE A CA 1
ATOM 741 C C . PHE A 1 99 ? 0.004 -16.547 -1.071 1 97.94 99 PHE A C 1
ATOM 743 O O . PHE A 1 99 ? 0.393 -17.078 -0.031 1 97.94 99 PHE A O 1
ATOM 750 N N . LEU A 1 100 ? 0.83 -16.047 -2.02 1 96.31 100 LEU A N 1
ATOM 751 C CA . LEU A 1 100 ? 2.283 -16.094 -1.905 1 96.31 100 LEU A CA 1
ATOM 752 C C . LEU A 1 100 ? 2.871 -14.695 -1.837 1 96.31 100 LEU A C 1
ATOM 754 O O . LEU A 1 100 ? 2.34 -13.766 -2.451 1 96.31 100 LEU A O 1
ATOM 758 N N . ALA A 1 101 ? 3.949 -14.531 -1.115 1 96 101 ALA A N 1
ATOM 759 C CA . ALA A 1 101 ? 4.77 -13.32 -1.133 1 96 101 ALA A CA 1
ATOM 760 C C . ALA A 1 101 ? 6.246 -13.664 -1.325 1 96 101 ALA A C 1
ATOM 762 O O . ALA A 1 101 ? 6.734 -14.656 -0.774 1 96 101 ALA A O 1
ATOM 763 N N . SER A 1 102 ? 6.902 -12.859 -2.096 1 92.69 102 SER A N 1
ATOM 764 C CA . SER A 1 102 ? 8.312 -13.133 -2.355 1 92.69 102 SER A CA 1
ATOM 765 C C . SER A 1 102 ? 9.148 -12.945 -1.096 1 92.69 102 SER A C 1
ATOM 767 O O . SER A 1 102 ? 9.945 -13.82 -0.743 1 92.69 102 SER A O 1
ATOM 769 N N . ASN A 1 103 ? 9.07 -11.891 -0.474 1 91.31 103 ASN A N 1
ATOM 770 C CA . ASN A 1 103 ? 9.742 -11.477 0.758 1 91.31 103 ASN A CA 1
ATOM 771 C C . ASN A 1 103 ? 8.969 -10.375 1.471 1 91.31 103 ASN A C 1
ATOM 773 O O . ASN A 1 103 ? 7.938 -9.914 0.974 1 91.31 103 ASN A O 1
ATOM 777 N N . THR A 1 104 ? 9.445 -10.031 2.697 1 94.19 104 THR A N 1
ATOM 778 C CA . THR A 1 104 ? 8.719 -9.023 3.461 1 94.19 104 THR A CA 1
ATOM 779 C C . THR A 1 104 ? 9.664 -7.934 3.959 1 94.19 104 THR A C 1
ATOM 781 O O . THR A 1 104 ? 9.391 -7.285 4.973 1 94.19 104 THR A O 1
ATOM 784 N N . ASP A 1 105 ? 10.781 -7.715 3.232 1 93.69 105 ASP A N 1
ATOM 785 C CA . ASP A 1 105 ? 11.688 -6.637 3.625 1 93.69 105 ASP A CA 1
ATOM 786 C C . ASP A 1 105 ? 10.953 -5.301 3.695 1 93.69 105 ASP A C 1
ATOM 788 O O . ASP A 1 105 ? 10.297 -4.898 2.734 1 93.69 105 ASP A O 1
ATOM 792 N N . GLU A 1 106 ? 11.133 -4.652 4.77 1 96.94 106 GLU A N 1
ATOM 793 C CA . GLU A 1 106 ? 10.344 -3.447 5.012 1 96.94 106 GLU A CA 1
ATOM 794 C C . GLU A 1 106 ? 10.859 -2.275 4.18 1 96.94 106 GLU A C 1
ATOM 796 O O . GLU A 1 106 ? 10.07 -1.526 3.598 1 96.94 106 GLU A O 1
ATOM 801 N N . ARG A 1 107 ? 12.164 -2.062 4.211 1 96.12 107 ARG A N 1
ATOM 802 C CA . ARG A 1 107 ? 12.773 -0.939 3.508 1 96.12 107 ARG A CA 1
ATOM 803 C C . ARG A 1 107 ? 14.203 -1.261 3.1 1 96.12 107 ARG A C 1
ATOM 805 O O . ARG A 1 107 ? 14.797 -2.229 3.59 1 96.12 107 ARG A O 1
ATOM 812 N N . PHE A 1 108 ? 14.703 -0.469 2.156 1 93.25 108 PHE A N 1
ATOM 813 C CA . PHE A 1 108 ? 16.094 -0.546 1.72 1 93.25 108 PHE A CA 1
ATOM 814 C C . PHE A 1 108 ? 16.781 0.804 1.872 1 93.25 108 PHE A C 1
ATOM 816 O O . PHE A 1 108 ? 16.188 1.846 1.591 1 93.25 108 PHE A O 1
ATOM 823 N N . PRO A 1 109 ? 17.969 0.714 2.35 1 91 109 PRO A N 1
ATOM 824 C CA . PRO A 1 109 ? 18.719 1.97 2.486 1 91 109 PRO A CA 1
ATOM 825 C C . PRO A 1 109 ? 19.156 2.545 1.142 1 91 109 PRO A C 1
ATOM 827 O O . PRO A 1 109 ? 19.594 1.803 0.261 1 91 109 PRO A O 1
ATOM 830 N N . MET A 1 110 ? 18.828 3.684 0.928 1 86.12 110 MET A N 1
ATOM 831 C CA . MET A 1 110 ? 19.312 4.531 -0.16 1 86.12 110 MET A CA 1
ATOM 832 C C . MET A 1 110 ? 19.797 5.875 0.371 1 86.12 110 MET A C 1
ATOM 834 O O . MET A 1 110 ? 19.094 6.883 0.263 1 86.12 110 MET A O 1
ATOM 838 N N . HIS A 1 111 ? 20.953 5.945 1.029 1 85.75 111 HIS A N 1
ATOM 839 C CA . HIS A 1 111 ? 21.438 7.125 1.74 1 85.75 111 HIS A CA 1
ATOM 840 C C . HIS A 1 111 ? 21.484 8.344 0.818 1 85.75 111 HIS A C 1
ATOM 842 O O . HIS A 1 111 ? 22.062 8.273 -0.273 1 85.75 111 HIS A O 1
ATOM 848 N N . PRO A 1 112 ? 20.922 9.43 1.181 1 88.62 112 PRO A N 1
ATOM 849 C CA . PRO A 1 112 ? 20.328 9.703 2.498 1 88.62 112 PRO A CA 1
ATOM 850 C C . PRO A 1 112 ? 18.859 9.344 2.574 1 88.62 112 PRO A C 1
ATOM 852 O O . PRO A 1 112 ? 18.172 9.68 3.551 1 88.62 112 PRO A O 1
ATOM 855 N N . TYR A 1 113 ? 18.375 8.633 1.577 1 92.06 113 TYR A N 1
ATOM 856 C CA . TYR A 1 113 ? 16.953 8.289 1.494 1 92.06 113 TYR A CA 1
ATOM 857 C C . TYR A 1 113 ? 16.719 6.82 1.81 1 92.06 113 TYR A C 1
ATOM 859 O O . TYR A 1 113 ? 17.672 6.094 2.141 1 92.06 113 TYR A O 1
ATOM 867 N N . ALA A 1 114 ? 15.469 6.492 1.918 1 95.75 114 ALA A N 1
ATOM 868 C CA . ALA A 1 114 ? 15.062 5.098 2.084 1 95.75 114 ALA A CA 1
ATOM 869 C C . ALA A 1 114 ? 14.047 4.695 1.015 1 95.75 114 ALA A C 1
ATOM 871 O O . ALA A 1 114 ? 13.273 5.527 0.538 1 95.75 114 ALA A O 1
ATOM 872 N N . LEU A 1 115 ? 14.164 3.449 0.639 1 96.88 115 LEU A N 1
ATOM 873 C CA . LEU A 1 115 ? 13.234 2.883 -0.336 1 96.88 115 LEU A CA 1
ATOM 874 C C . LEU A 1 115 ? 12.242 1.943 0.339 1 96.88 115 LEU A C 1
ATOM 876 O O . LEU A 1 115 ? 12.633 1.075 1.121 1 96.88 115 LEU A O 1
ATOM 880 N N . PRO A 1 116 ? 10.906 2.125 0.067 1 97.94 116 PRO A N 1
ATOM 881 C CA . PRO A 1 116 ? 9.961 1.105 0.534 1 97.94 116 PRO A CA 1
ATOM 882 C C . PRO A 1 116 ? 10.266 -0.281 -0.029 1 97.94 116 PRO A C 1
ATOM 884 O O . PRO A 1 116 ? 10.477 -0.429 -1.234 1 97.94 116 PRO A O 1
ATOM 887 N N . GLY A 1 117 ? 10.367 -1.233 0.812 1 97 117 GLY A N 1
ATOM 888 C CA . GLY A 1 117 ? 10.609 -2.602 0.381 1 97 117 GLY A CA 1
ATOM 889 C C . GLY A 1 117 ? 9.336 -3.338 0.003 1 97 117 GLY A C 1
ATOM 890 O O . GLY A 1 117 ? 8.242 -2.76 0.032 1 97 117 GLY A O 1
ATOM 891 N N . THR A 1 118 ? 9.547 -4.586 -0.36 1 96.75 118 THR A N 1
ATOM 892 C CA . THR A 1 118 ? 8.43 -5.426 -0.774 1 96.75 118 THR A CA 1
ATOM 893 C C . THR A 1 118 ? 7.402 -5.551 0.345 1 96.75 118 THR A C 1
ATOM 895 O O . THR A 1 118 ? 6.207 -5.707 0.082 1 96.75 118 THR A O 1
ATOM 898 N N . GLY A 1 119 ? 7.852 -5.449 1.574 1 97.38 119 GLY A N 1
ATOM 899 C CA . GLY A 1 119 ? 6.965 -5.523 2.725 1 97.38 119 GLY A CA 1
ATOM 900 C C . GLY A 1 119 ? 5.848 -4.5 2.686 1 97.38 119 GLY A C 1
ATOM 901 O O . GLY A 1 119 ? 4.746 -4.754 3.176 1 97.38 119 GLY A O 1
ATOM 902 N N . SER A 1 120 ? 6.176 -3.328 2.127 1 98.62 120 SER A N 1
ATOM 903 C CA . SER A 1 120 ? 5.18 -2.277 1.96 1 98.62 120 SER A CA 1
ATOM 904 C C . SER A 1 120 ? 4.043 -2.73 1.048 1 98.62 120 SER A C 1
ATOM 906 O O . SER A 1 120 ? 2.869 -2.512 1.354 1 98.62 120 SER A O 1
ATOM 908 N N . ILE A 1 121 ? 4.375 -3.408 -0.017 1 98.75 121 ILE A N 1
ATOM 909 C CA . ILE A 1 121 ? 3.404 -3.891 -0.995 1 98.75 121 ILE A CA 1
ATOM 910 C C . ILE A 1 121 ? 2.641 -5.082 -0.419 1 98.75 121 ILE A C 1
ATOM 912 O O . ILE A 1 121 ? 1.411 -5.137 -0.505 1 98.75 121 ILE A O 1
ATOM 916 N N . VAL A 1 122 ? 3.33 -5.957 0.228 1 98.56 122 VAL A N 1
ATOM 917 C CA . VAL A 1 122 ? 2.723 -7.141 0.828 1 98.56 122 VAL A CA 1
ATOM 918 C C . VAL A 1 122 ? 1.7 -6.719 1.882 1 98.56 122 VAL A C 1
ATOM 920 O O . VAL A 1 122 ? 0.583 -7.242 1.916 1 98.56 122 VAL A O 1
ATOM 923 N N . ALA A 1 123 ? 2.023 -5.742 2.674 1 98.75 123 ALA A N 1
ATOM 924 C CA . ALA A 1 123 ? 1.137 -5.277 3.74 1 98.75 123 ALA A CA 1
ATOM 925 C C . ALA A 1 123 ? -0.14 -4.668 3.166 1 98.75 123 ALA A C 1
ATOM 927 O O . ALA A 1 123 ? -1.221 -4.824 3.738 1 98.75 123 ALA A O 1
ATOM 928 N N . SER A 1 124 ? 0.009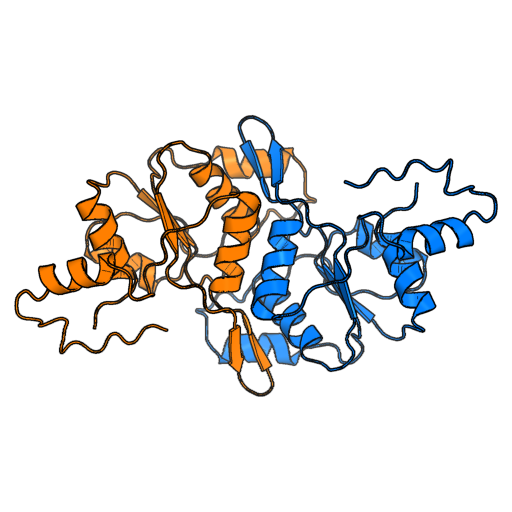 -3.951 2.051 1 98.81 124 SER A N 1
ATOM 929 C CA . SER A 1 124 ? -1.146 -3.303 1.439 1 98.81 124 SER A CA 1
ATOM 930 C C . SER A 1 124 ? -2.191 -4.324 1.008 1 98.81 124 SER A C 1
ATOM 932 O O . SER A 1 124 ? -3.375 -4 0.893 1 98.81 124 SER A O 1
ATOM 934 N N . VAL A 1 125 ? -1.789 -5.559 0.795 1 98.88 125 VAL A N 1
ATOM 935 C CA . VAL A 1 125 ? -2.689 -6.625 0.366 1 98.88 125 VAL A CA 1
ATOM 936 C C . VAL A 1 125 ? -3.092 -7.477 1.567 1 98.88 125 VAL A C 1
ATOM 938 O O . VAL A 1 125 ? -4.266 -7.828 1.726 1 98.88 125 VAL A O 1
ATOM 941 N N . THR A 1 126 ? -2.152 -7.766 2.461 1 98.75 126 THR A N 1
ATOM 942 C CA . THR A 1 126 ? -2.381 -8.656 3.592 1 98.75 126 THR A CA 1
ATOM 943 C C . THR A 1 126 ? -3.387 -8.055 4.566 1 98.75 126 THR A C 1
ATOM 945 O O . THR A 1 126 ? -4.242 -8.758 5.105 1 98.75 126 THR A O 1
ATOM 948 N N . VAL A 1 127 ? -3.32 -6.77 4.777 1 98.69 127 VAL A N 1
ATOM 949 C CA . VAL A 1 127 ? -4.148 -6.09 5.77 1 98.69 127 VAL A CA 1
ATOM 950 C C . VAL A 1 127 ? -5.621 -6.207 5.383 1 98.69 127 VAL A C 1
ATOM 952 O O . VAL A 1 127 ? -6.434 -6.715 6.156 1 98.69 127 VAL A O 1
ATOM 955 N N . PRO A 1 128 ? -5.984 -5.863 4.145 1 98.38 128 PRO A N 1
ATOM 956 C CA . PRO A 1 128 ? -7.406 -6.012 3.818 1 98.38 128 PRO A CA 1
ATOM 957 C C . PRO A 1 128 ? -7.809 -7.461 3.572 1 98.38 128 PRO A C 1
ATOM 959 O O . PRO A 1 128 ? -8.984 -7.812 3.701 1 98.38 128 PRO A O 1
ATOM 962 N N . ALA A 1 129 ? -6.887 -8.32 3.178 1 98.25 129 ALA A N 1
ATOM 963 C CA . ALA A 1 129 ? -7.191 -9.734 2.949 1 98.25 129 ALA A CA 1
ATOM 964 C C . ALA A 1 129 ? -7.453 -10.461 4.266 1 98.25 129 ALA A C 1
ATOM 966 O O . ALA A 1 129 ? -8.094 -11.516 4.285 1 98.25 129 ALA A O 1
ATOM 967 N N . GLU A 1 130 ? -6.883 -9.891 5.375 1 97.44 130 GLU A N 1
ATOM 968 C CA . GLU A 1 130 ? -6.973 -10.477 6.711 1 97.44 130 GLU A CA 1
ATOM 969 C C . GLU A 1 130 ? -6.477 -11.914 6.719 1 97.44 130 GLU A C 1
ATOM 971 O O . GLU A 1 130 ? -7.09 -12.789 7.34 1 97.44 130 GLU A O 1
ATOM 976 N N . ARG A 1 131 ? -5.477 -12.188 5.973 1 95.5 131 ARG A N 1
ATOM 977 C CA . ARG A 1 131 ? -4.77 -13.469 5.938 1 95.5 131 ARG A CA 1
ATOM 978 C C . ARG A 1 131 ? -3.314 -13.273 5.516 1 95.5 131 ARG A C 1
ATOM 980 O O . ARG A 1 131 ? -2.994 -12.336 4.781 1 95.5 131 ARG A O 1
ATOM 987 N N . ASP A 1 132 ? -2.451 -14.203 5.98 1 96.44 132 ASP A N 1
ATOM 988 C CA . ASP A 1 132 ? -1.018 -14.102 5.723 1 96.44 132 ASP A CA 1
ATOM 989 C C . ASP A 1 132 ? -0.615 -14.953 4.52 1 96.44 132 ASP A C 1
ATOM 991 O O . ASP A 1 132 ? -1.134 -16.047 4.324 1 96.44 132 ASP A O 1
ATOM 995 N N . PRO A 1 133 ? 0.321 -14.438 3.697 1 96.5 133 PRO A N 1
ATOM 996 C CA . PRO A 1 133 ? 0.883 -15.242 2.611 1 96.5 133 PRO A CA 1
ATOM 997 C C . PRO A 1 133 ? 1.933 -16.234 3.096 1 96.5 133 PRO A C 1
ATOM 999 O O . PRO A 1 133 ? 2.461 -16.094 4.203 1 96.5 133 PRO A O 1
ATOM 1002 N N . ILE A 1 134 ? 2.1 -17.219 2.289 1 92.69 134 ILE A N 1
ATOM 1003 C CA . ILE A 1 134 ? 3.328 -18 2.391 1 92.69 134 ILE A CA 1
ATOM 1004 C C . ILE A 1 134 ? 4.504 -17.172 1.866 1 92.69 134 ILE A C 1
ATOM 1006 O O . ILE A 1 134 ? 4.48 -16.703 0.73 1 92.69 134 ILE A O 1
ATOM 1010 N N . ILE A 1 135 ? 5.543 -16.984 2.697 1 91.94 135 ILE A N 1
ATOM 1011 C CA . ILE A 1 135 ? 6.711 -16.203 2.305 1 91.94 135 ILE A CA 1
ATOM 1012 C C . ILE A 1 135 ? 7.746 -17.125 1.657 1 91.94 135 ILE A C 1
ATOM 1014 O O . ILE A 1 135 ? 8.219 -18.078 2.279 1 91.94 135 ILE A O 1
ATOM 1018 N N . LEU A 1 136 ? 8.164 -16.812 0.471 1 86.38 136 LEU A N 1
ATOM 1019 C CA . LEU A 1 136 ? 9.023 -17.688 -0.326 1 86.38 136 LEU A CA 1
ATOM 1020 C C . LEU A 1 136 ? 10.492 -17.469 0.024 1 86.38 136 LEU A C 1
ATOM 1022 O O . LEU A 1 136 ? 11.273 -18.422 0.053 1 86.38 136 LEU A O 1
ATOM 1026 N N . GLY A 1 137 ? 10.961 -16.297 0.262 1 75 137 GLY A N 1
ATOM 1027 C CA . GLY A 1 137 ? 12.375 -15.992 0.444 1 75 137 GLY A CA 1
ATOM 1028 C C . GLY A 1 137 ? 12.891 -16.375 1.818 1 75 137 GLY A C 1
ATOM 1029 O O . GLY A 1 137 ? 14.094 -16.281 2.078 1 75 137 GLY A O 1
ATOM 1030 N N . LYS A 1 138 ? 12.172 -16.641 2.754 1 69.12 138 LYS A N 1
ATOM 1031 C CA . LYS A 1 138 ? 12.664 -17.047 4.066 1 69.12 138 LYS A CA 1
ATOM 1032 C C . LYS A 1 138 ? 12.867 -18.562 4.137 1 69.12 138 LYS A C 1
ATOM 1034 O O . LYS A 1 138 ? 12.133 -19.312 3.506 1 69.12 138 LYS A O 1
ATOM 1039 N N . PRO A 1 139 ? 14.07 -18.812 4.773 1 60.62 139 PRO A N 1
ATOM 1040 C CA . PRO A 1 139 ? 14.289 -20.266 4.902 1 60.62 139 PRO A CA 1
ATOM 1041 C C . PRO A 1 139 ? 13.133 -20.984 5.582 1 60.62 139 PRO A C 1
ATOM 1043 O O . PRO A 1 139 ? 12.711 -20.594 6.676 1 60.62 139 PRO A O 1
ATOM 1046 N N . ASN A 1 140 ? 12.273 -21.391 4.855 1 59.19 140 ASN A N 1
ATOM 1047 C CA . ASN A 1 140 ? 11.234 -22.25 5.398 1 59.19 140 ASN A CA 1
ATOM 1048 C C . ASN A 1 140 ? 11.367 -23.688 4.867 1 59.19 140 ASN A C 1
ATOM 1050 O O . ASN A 1 140 ? 12.242 -23.969 4.051 1 59.19 140 ASN A O 1
ATOM 1054 N N . THR A 1 141 ? 10.773 -24.625 5.633 1 57.03 141 THR A N 1
ATOM 1055 C CA . THR A 1 141 ? 10.82 -26.047 5.32 1 57.03 141 THR A CA 1
ATOM 1056 C C . THR A 1 141 ? 10.641 -26.281 3.822 1 57.03 141 THR A C 1
ATOM 1058 O O . THR A 1 141 ? 11.312 -27.141 3.234 1 57.03 141 THR A O 1
ATOM 1061 N N . PHE A 1 142 ? 9.859 -25.484 3.266 1 62.31 142 PHE A N 1
ATOM 1062 C CA . PHE A 1 142 ? 9.578 -25.672 1.847 1 62.31 142 PHE A CA 1
ATOM 1063 C C . PHE A 1 142 ? 10.828 -25.422 1.011 1 62.31 142 PHE A C 1
ATOM 1065 O O . PHE A 1 142 ? 11.07 -26.109 0.017 1 62.31 142 PHE A O 1
ATOM 1072 N N . PHE A 1 143 ? 11.602 -24.562 1.569 1 65.5 143 PHE A N 1
ATOM 1073 C CA . PHE A 1 143 ? 12.836 -24.203 0.871 1 65.5 143 PHE A CA 1
ATOM 1074 C C . PHE A 1 143 ? 13.758 -25.406 0.753 1 65.5 143 PHE A C 1
ATOM 1076 O O . PHE A 1 143 ? 14.297 -25.688 -0.322 1 65.5 143 PHE A O 1
ATOM 1083 N N . PHE A 1 144 ? 13.758 -26.016 1.847 1 66.38 144 PHE A N 1
ATOM 1084 C CA . PHE A 1 144 ? 14.672 -27.141 1.86 1 66.38 144 PHE A CA 1
ATOM 1085 C C . PHE A 1 144 ? 14.195 -28.25 0.919 1 66.38 144 PHE A C 1
ATOM 1087 O O . PHE A 1 144 ? 15 -28.875 0.229 1 66.38 144 PHE A O 1
ATOM 1094 N N . ASP A 1 145 ? 12.961 -28.406 0.905 1 71.12 145 ASP A N 1
ATOM 1095 C CA . ASP A 1 145 ? 12.406 -29.422 0.014 1 71.12 145 ASP A CA 1
ATOM 1096 C C . ASP A 1 145 ? 12.617 -29.047 -1.45 1 71.12 145 ASP A C 1
ATOM 1098 O O . ASP A 1 145 ? 12.922 -29.906 -2.281 1 71.12 145 ASP A O 1
ATOM 1102 N N . ALA A 1 146 ? 12.539 -27.828 -1.725 1 70.69 146 ALA A N 1
ATOM 1103 C CA . ALA A 1 146 ? 12.75 -27.344 -3.086 1 70.69 146 ALA A CA 1
ATOM 1104 C C . ALA A 1 146 ? 14.203 -27.516 -3.514 1 70.69 146 ALA A C 1
ATOM 1106 O O . ALA A 1 146 ? 14.484 -27.938 -4.637 1 70.69 146 ALA A O 1
ATOM 1107 N N . VAL A 1 147 ? 15.047 -27.125 -2.619 1 68.94 147 VAL A N 1
ATOM 1108 C CA . VAL A 1 147 ? 16.469 -27.234 -2.912 1 68.94 147 VAL A CA 1
ATOM 1109 C C . VAL A 1 147 ? 16.859 -28.688 -3.125 1 68.94 147 VAL A C 1
ATOM 1111 O O . VAL A 1 147 ? 17.609 -29.016 -4.047 1 68.94 147 VAL A O 1
ATOM 1114 N N . LYS A 1 148 ? 16.312 -29.516 -2.326 1 71.88 148 LYS A N 1
ATOM 1115 C CA . LYS A 1 148 ? 16.625 -30.938 -2.408 1 71.88 148 LYS A CA 1
ATOM 1116 C C . LYS A 1 148 ? 16.125 -31.531 -3.723 1 71.88 148 LYS A C 1
ATOM 1118 O O . LYS A 1 148 ? 16.781 -32.406 -4.301 1 71.88 148 LYS A O 1
ATOM 1123 N N . GLN A 1 149 ? 15.008 -31.109 -4.121 1 70.31 149 GLN A N 1
ATOM 1124 C CA . GLN A 1 149 ? 14.438 -31.609 -5.371 1 70.31 149 GLN A CA 1
ATOM 1125 C C . GLN A 1 149 ? 15.266 -31.156 -6.57 1 70.31 149 GLN A C 1
ATOM 1127 O O . GLN A 1 149 ? 15.469 -31.922 -7.512 1 70.31 149 GLN A O 1
ATOM 1132 N N . ARG A 1 150 ? 15.797 -29.938 -6.559 1 70.75 150 ARG A N 1
ATOM 1133 C CA . ARG A 1 150 ? 16.562 -29.391 -7.676 1 70.75 150 ARG A CA 1
ATOM 1134 C C . ARG A 1 150 ? 18 -29.922 -7.664 1 70.75 150 ARG A C 1
ATOM 1136 O O . ARG A 1 150 ? 18.609 -30.094 -8.719 1 70.75 150 ARG A O 1
ATOM 1143 N N . SER A 1 151 ? 18.391 -29.984 -6.473 1 72.38 151 SER A N 1
ATOM 1144 C CA . SER A 1 151 ? 19.75 -30.469 -6.301 1 72.38 151 SER A CA 1
ATOM 1145 C C . SER A 1 151 ? 19.812 -31.594 -5.281 1 72.38 151 SER A C 1
ATOM 1147 O O . SER A 1 151 ? 20.188 -31.391 -4.129 1 72.38 151 SER A O 1
ATOM 1149 N N . PRO A 1 152 ? 19.484 -32.719 -5.852 1 70.25 152 PRO A N 1
ATOM 1150 C CA . PRO A 1 152 ? 19.391 -33.844 -4.914 1 70.25 152 PRO A CA 1
ATOM 1151 C C . PRO A 1 152 ? 20.672 -34.062 -4.129 1 70.25 152 PRO A C 1
ATOM 1153 O O . PRO A 1 152 ? 20.656 -34.656 -3.045 1 70.25 152 PRO A O 1
ATOM 1156 N N . ASN A 1 153 ? 21.672 -33.5 -4.668 1 72.81 153 ASN A N 1
ATOM 1157 C CA . ASN A 1 153 ? 22.938 -33.781 -4.012 1 72.81 153 ASN A CA 1
ATOM 1158 C C . ASN A 1 153 ? 23.328 -32.688 -3.025 1 72.81 153 ASN A C 1
ATOM 1160 O O . ASN A 1 153 ? 24.406 -32.719 -2.443 1 72.81 153 ASN A O 1
ATOM 1164 N N . VAL A 1 154 ? 22.422 -31.719 -2.938 1 69.38 154 VAL A N 1
ATOM 1165 C CA . VAL A 1 154 ? 22.719 -30.641 -2.004 1 69.38 154 VAL A CA 1
ATOM 1166 C C . VAL A 1 154 ? 22.422 -31.094 -0.576 1 69.38 154 VAL A C 1
ATOM 1168 O O . VAL A 1 154 ? 21.391 -31.703 -0.305 1 69.38 154 VAL A O 1
ATOM 1171 N N . LEU A 1 155 ? 23.516 -31.125 0.27 1 65.25 155 LEU A N 1
ATOM 1172 C CA . LEU A 1 155 ? 23.375 -31.391 1.699 1 65.25 155 LEU A CA 1
ATOM 1173 C C . LEU A 1 155 ? 22.938 -30.125 2.443 1 65.25 155 LEU A C 1
ATOM 1175 O O . LEU A 1 155 ? 23.688 -29.156 2.502 1 65.25 155 LEU A O 1
ATOM 1179 N N . PRO A 1 156 ? 21.656 -30.125 2.861 1 62.19 156 PRO A N 1
ATOM 1180 C CA . PRO A 1 156 ? 21.141 -28.938 3.549 1 62.19 156 PRO A CA 1
ATOM 1181 C C . PRO A 1 156 ? 22.125 -28.391 4.582 1 62.19 156 PRO A C 1
ATOM 1183 O O . PRO A 1 156 ? 22.266 -27.172 4.73 1 62.19 156 PRO A O 1
ATOM 1186 N N . GLU A 1 157 ? 22.766 -29.375 5.211 1 64.44 157 GLU A N 1
ATOM 1187 C CA . GLU A 1 157 ? 23.672 -28.984 6.289 1 64.44 157 GLU A CA 1
ATOM 1188 C C . GLU A 1 157 ? 24.844 -28.156 5.762 1 64.44 157 GLU A C 1
ATOM 1190 O O . GLU A 1 157 ? 25.5 -27.453 6.527 1 64.44 157 GLU A O 1
ATOM 1195 N N . ARG A 1 158 ? 24.938 -28.234 4.48 1 66 158 ARG A N 1
ATOM 1196 C CA . ARG A 1 158 ? 26.062 -27.531 3.891 1 66 158 ARG A CA 1
ATOM 1197 C C . ARG A 1 158 ? 25.594 -26.406 2.971 1 66 158 ARG A C 1
ATOM 1199 O O . ARG A 1 158 ? 26.359 -25.922 2.135 1 66 158 ARG A O 1
ATOM 1206 N N . THR A 1 159 ? 24.391 -26.219 2.869 1 62.44 159 THR A N 1
ATOM 1207 C CA . THR A 1 159 ? 23.812 -25.203 1.985 1 62.44 159 THR A CA 1
ATOM 1208 C C . THR A 1 159 ? 23.594 -23.891 2.729 1 62.44 159 THR A C 1
ATOM 1210 O O . THR A 1 159 ? 23.062 -23.891 3.844 1 62.44 159 THR A O 1
ATOM 1213 N N . LEU A 1 160 ? 24.281 -22.812 2.209 1 60.03 160 LEU A N 1
ATOM 1214 C CA . LEU A 1 160 ? 24.016 -21.469 2.73 1 60.03 160 LEU A CA 1
ATOM 1215 C C . LEU A 1 160 ? 22.766 -20.875 2.076 1 60.03 160 LEU A C 1
ATOM 1217 O O . LEU A 1 160 ? 22.625 -20.906 0.853 1 60.03 160 LEU A O 1
ATOM 1221 N N . MET A 1 161 ? 21.734 -20.812 2.842 1 57.72 161 MET A N 1
ATOM 1222 C CA . MET A 1 161 ? 20.562 -20.062 2.4 1 57.72 161 MET A CA 1
ATOM 1223 C C . MET A 1 161 ? 20.75 -18.562 2.664 1 57.72 161 MET A C 1
ATOM 1225 O O . MET A 1 161 ? 21.125 -18.172 3.77 1 57.72 161 MET A O 1
ATOM 1229 N N . ILE A 1 162 ? 20.859 -17.797 1.587 1 56.5 162 ILE A N 1
ATOM 1230 C CA . ILE A 1 162 ? 20.969 -16.344 1.705 1 56.5 162 ILE A CA 1
ATOM 1231 C C . ILE A 1 162 ? 19.625 -15.688 1.413 1 56.5 162 ILE A C 1
ATOM 1233 O O . ILE A 1 162 ? 19.047 -15.891 0.339 1 56.5 162 ILE A O 1
ATOM 1237 N N . GLY A 1 163 ? 18.844 -15.555 2.391 1 54.19 163 GLY A N 1
ATOM 1238 C CA . GLY A 1 163 ? 17.578 -14.836 2.209 1 54.19 163 GLY A CA 1
ATOM 1239 C C . GLY A 1 163 ? 17.75 -13.328 2.25 1 54.19 163 GLY A C 1
ATOM 1240 O O . GLY A 1 163 ? 18.703 -12.82 2.826 1 54.19 163 GLY A O 1
ATOM 1241 N N . ASP A 1 164 ? 17.078 -12.609 1.237 1 54.09 164 ASP A N 1
ATOM 1242 C CA . ASP A 1 164 ? 17.031 -11.156 1.339 1 54.09 164 ASP A CA 1
ATOM 1243 C C . ASP A 1 164 ? 16 -10.711 2.363 1 54.09 164 ASP A C 1
ATOM 1245 O O . ASP A 1 164 ? 14.953 -11.344 2.514 1 54.09 164 ASP A O 1
ATOM 1249 N N . VAL B 1 1 ? -20.578 16.156 15.461 1 57.69 1 VAL B N 1
ATOM 1250 C CA . VAL B 1 1 ? -19.75 15.156 14.789 1 57.69 1 VAL B CA 1
ATOM 1251 C C . VAL B 1 1 ? -18.422 15.789 14.352 1 57.69 1 VAL B C 1
ATOM 1253 O O . VAL B 1 1 ? -18.422 16.859 13.727 1 57.69 1 VAL B O 1
ATOM 1256 N N . LEU B 1 2 ? -17.359 15.336 14.953 1 69.94 2 LEU B N 1
ATOM 1257 C CA . LEU B 1 2 ? -16.062 15.852 14.516 1 69.94 2 LEU B CA 1
ATOM 1258 C C . LEU B 1 2 ? -15.398 14.883 13.539 1 69.94 2 LEU B C 1
ATOM 1260 O O . LEU B 1 2 ? -15.305 13.688 13.812 1 69.94 2 LEU B O 1
ATOM 1264 N N . GLY B 1 3 ? -15.109 15.375 12.297 1 74.81 3 GLY B N 1
ATOM 1265 C CA . GLY B 1 3 ? -14.453 14.57 11.281 1 74.81 3 GLY B CA 1
ATOM 1266 C C . GLY B 1 3 ? -12.961 14.422 11.5 1 74.81 3 GLY B C 1
ATOM 1267 O O . GLY B 1 3 ? -12.375 15.148 12.312 1 74.81 3 GLY B O 1
ATOM 1268 N N . THR B 1 4 ? -12.391 13.453 10.953 1 78.88 4 THR B N 1
ATOM 1269 C CA . THR B 1 4 ? -10.977 13.125 11.094 1 78.88 4 THR B CA 1
ATOM 1270 C C . THR B 1 4 ? -10.109 14.328 10.742 1 78.88 4 THR B C 1
ATOM 1272 O O . THR B 1 4 ? -9.07 14.562 11.367 1 78.88 4 THR B O 1
ATOM 1275 N N . ALA B 1 5 ? -10.531 15.047 9.797 1 77.31 5 ALA B N 1
ATOM 1276 C CA . ALA B 1 5 ? -9.766 16.234 9.398 1 77.31 5 ALA B CA 1
ATOM 1277 C C . ALA B 1 5 ? -9.734 17.266 10.523 1 77.31 5 ALA B C 1
ATOM 1279 O O . ALA B 1 5 ? -8.711 17.922 10.75 1 77.31 5 ALA B O 1
ATOM 1280 N N . TYR B 1 6 ? -10.828 17.453 11.133 1 78.62 6 TYR B N 1
ATOM 1281 C CA . TYR B 1 6 ? -10.891 18.375 12.273 1 78.62 6 TYR B CA 1
ATOM 1282 C C . TYR B 1 6 ? -9.969 17.906 13.391 1 78.62 6 TYR B C 1
ATOM 1284 O O . TYR B 1 6 ? -9.25 18.719 13.992 1 78.62 6 TYR B O 1
ATOM 1292 N N . LEU B 1 7 ? -10 16.656 13.641 1 84 7 LEU B N 1
ATOM 1293 C CA . LEU B 1 7 ? -9.156 16.109 14.688 1 84 7 LEU B CA 1
ATOM 1294 C C . LEU B 1 7 ? -7.68 16.297 14.359 1 84 7 LEU B C 1
ATOM 1296 O O . LEU B 1 7 ? -6.875 16.609 15.234 1 84 7 LEU B O 1
ATOM 1300 N N . ALA B 1 8 ? -7.336 16.109 13.094 1 87.12 8 ALA B N 1
ATOM 1301 C CA . ALA B 1 8 ? -5.961 16.328 12.648 1 87.12 8 ALA B CA 1
ATOM 1302 C C . ALA B 1 8 ? -5.531 17.766 12.875 1 87.12 8 ALA B C 1
ATOM 1304 O O . ALA B 1 8 ? -4.461 18.031 13.438 1 87.12 8 ALA B O 1
ATOM 1305 N N . ALA B 1 9 ? -6.348 18.672 12.5 1 83.69 9 ALA B N 1
ATOM 1306 C CA . ALA B 1 9 ? -6.055 20.094 12.648 1 83.69 9 ALA B CA 1
ATOM 1307 C C . ALA B 1 9 ? -5.902 20.469 14.125 1 83.69 9 ALA B C 1
ATOM 1309 O O . ALA B 1 9 ? -4.98 21.188 14.492 1 83.69 9 ALA B O 1
ATOM 1310 N N . TRP B 1 10 ? -6.852 20.016 14.875 1 82.38 10 TRP B N 1
ATOM 1311 C CA . TRP B 1 10 ? -6.789 20.266 16.312 1 82.38 10 TRP B CA 1
ATOM 1312 C C . TRP B 1 10 ? -5.484 19.734 16.906 1 82.38 10 TRP B C 1
ATOM 1314 O O . TRP B 1 10 ? -4.816 20.438 17.672 1 82.38 10 TRP B O 1
ATOM 1324 N N . TYR B 1 11 ? -5.184 18.5 16.609 1 86.94 11 TYR B N 1
ATOM 1325 C CA . TYR B 1 11 ? -3.953 17.891 17.109 1 86.94 11 TYR B CA 1
ATOM 1326 C C . TYR B 1 11 ? -2.736 18.719 16.719 1 86.94 11 TYR B C 1
ATOM 1328 O O . TYR B 1 11 ? -1.884 19.016 17.562 1 86.94 11 TYR B O 1
ATOM 1336 N N . LEU B 1 12 ? -2.656 19.094 15.438 1 90.62 12 LEU B N 1
ATOM 1337 C CA . LEU B 1 12 ? -1.51 19.828 14.914 1 90.62 12 LEU B CA 1
ATOM 1338 C C . LEU B 1 12 ? -1.4 21.203 15.562 1 90.62 12 LEU B C 1
ATOM 1340 O O . LEU B 1 12 ? -0.305 21.641 15.938 1 90.62 12 LEU B O 1
ATOM 1344 N N . LYS B 1 13 ? -2.51 21.844 15.719 1 84 13 LYS B N 1
ATOM 1345 C CA . LYS B 1 13 ? -2.514 23.156 16.375 1 84 13 LYS B CA 1
ATOM 1346 C C . LYS B 1 13 ? -2.023 23.062 17.812 1 84 13 LYS B C 1
ATOM 1348 O O . LYS B 1 13 ? -1.234 23.891 18.266 1 84 13 LYS B O 1
ATOM 1353 N N . ASN B 1 14 ? -2.471 22.031 18.5 1 84.5 14 ASN B N 1
ATOM 1354 C CA . ASN B 1 14 ? -2.092 21.844 19.891 1 84.5 14 ASN B CA 1
ATOM 1355 C C . ASN B 1 14 ? -0.623 21.453 20.031 1 84.5 14 ASN B C 1
ATOM 1357 O O . ASN B 1 14 ? -0.036 21.594 21.094 1 84.5 14 ASN B O 1
ATOM 1361 N N . GLN B 1 15 ? -0.034 21.016 18.953 1 87.12 15 GLN B N 1
ATOM 1362 C CA . GLN B 1 15 ? 1.384 20.672 18.938 1 87.12 15 GLN B CA 1
ATOM 1363 C C . GLN B 1 15 ? 2.234 21.859 18.516 1 87.12 15 GLN B C 1
ATOM 1365 O O . GLN B 1 15 ? 3.455 21.75 18.391 1 87.12 15 GLN B O 1
ATOM 1370 N N . GLY B 1 16 ? 1.543 22.984 18.266 1 88.44 16 GLY B N 1
ATOM 1371 C CA . GLY B 1 16 ? 2.287 24.125 17.766 1 88.44 16 GLY B CA 1
ATOM 1372 C C . GLY B 1 16 ? 2.844 23.906 16.375 1 88.44 16 GLY B C 1
ATOM 1373 O O . GLY B 1 16 ? 3.949 24.359 16.062 1 88.44 16 GLY B O 1
ATOM 1374 N N . PHE B 1 17 ? 2.102 23.188 15.602 1 93.56 17 PHE B N 1
ATOM 1375 C CA . PHE B 1 17 ? 2.516 22.766 14.266 1 93.56 17 PHE B C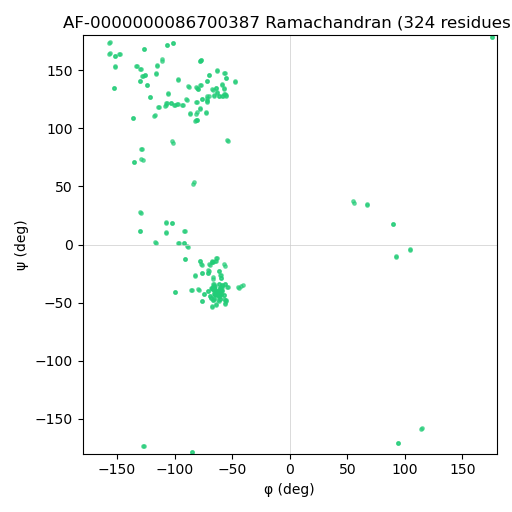A 1
ATOM 1376 C C . PHE B 1 17 ? 2.725 23.969 13.352 1 93.56 17 PHE B C 1
ATOM 1378 O O . PHE B 1 17 ? 1.909 24.891 13.336 1 93.56 17 PHE B O 1
ATOM 1385 N N . SER B 1 18 ? 3.861 23.969 12.695 1 94.94 18 SER B N 1
ATOM 1386 C CA . SER B 1 18 ? 4.168 24.859 11.57 1 94.94 18 SER B CA 1
ATOM 1387 C C . SER B 1 18 ? 4.656 24.062 10.367 1 94.94 18 SER B C 1
ATOM 1389 O O . SER B 1 18 ? 5.305 23.031 10.516 1 94.94 18 SER B O 1
ATOM 1391 N N . GLY B 1 19 ? 4.25 24.594 9.148 1 96.56 19 GLY B N 1
ATOM 1392 C CA . GLY B 1 19 ? 4.668 23.906 7.938 1 96.56 19 GLY B CA 1
ATOM 1393 C C . GLY B 1 19 ? 3.504 23.312 7.156 1 96.56 19 GLY B C 1
ATOM 1394 O O . GLY B 1 19 ? 2.379 23.812 7.246 1 96.56 19 GLY B O 1
ATOM 1395 N N . LYS B 1 20 ? 3.832 22.297 6.309 1 97.75 20 LYS B N 1
ATOM 1396 C CA . LYS B 1 20 ? 2.85 21.688 5.422 1 97.75 20 LYS B CA 1
ATOM 1397 C C . LYS B 1 20 ? 2.613 20.219 5.793 1 97.75 20 LYS B C 1
ATOM 1399 O O . LYS B 1 20 ? 3.455 19.594 6.441 1 97.75 20 LYS B O 1
ATOM 1404 N N . VAL B 1 21 ? 1.459 19.766 5.449 1 98.19 21 VAL B N 1
ATOM 1405 C CA . VAL B 1 21 ? 1.105 18.359 5.586 1 98.19 21 VAL B CA 1
ATOM 1406 C C . VAL B 1 21 ? 1.236 17.656 4.23 1 98.19 21 VAL B C 1
ATOM 1408 O O . VAL B 1 21 ? 0.687 18.125 3.23 1 98.19 21 VAL B O 1
ATOM 1411 N N . TYR B 1 22 ? 2.08 16.641 4.125 1 98.75 22 TYR B N 1
ATOM 1412 C CA . TYR B 1 22 ? 1.971 15.711 3.002 1 98.75 22 TYR B CA 1
ATOM 1413 C C . TYR B 1 22 ? 0.886 14.672 3.258 1 98.75 22 TYR B C 1
ATOM 1415 O O . TYR B 1 22 ? 0.916 13.977 4.273 1 98.75 22 TYR B O 1
ATOM 1423 N N . MET B 1 23 ? -0.034 14.641 2.359 1 97.94 23 MET B N 1
ATOM 1424 C CA . MET B 1 23 ? -1.203 13.812 2.635 1 97.94 23 MET B CA 1
ATOM 1425 C C . MET B 1 23 ? -1.38 12.742 1.557 1 97.94 23 MET B C 1
ATOM 1427 O O . MET B 1 23 ? -1.24 13.031 0.366 1 97.94 23 MET B O 1
ATOM 1431 N N . LEU B 1 24 ? -1.495 11.492 1.976 1 98.5 24 LEU B N 1
ATOM 1432 C CA . LEU B 1 24 ? -2.258 10.523 1.201 1 98.5 24 LEU B CA 1
ATOM 1433 C C . LEU B 1 24 ? -3.734 10.562 1.583 1 98.5 24 LEU B C 1
ATOM 1435 O O . LEU B 1 24 ? -4.094 10.234 2.717 1 98.5 24 LEU B O 1
ATOM 1439 N N . GLY B 1 25 ? -4.559 10.969 0.736 1 97 25 GLY B N 1
ATOM 1440 C CA . GLY B 1 25 ? -5.957 11.203 1.052 1 97 25 GLY B CA 1
ATOM 1441 C C . GLY B 1 25 ? -6.742 11.789 -0.11 1 97 25 GLY B C 1
ATOM 1442 O O . GLY B 1 25 ? -6.176 12.062 -1.17 1 97 25 GLY B O 1
ATOM 1443 N N . GLU B 1 26 ? -8 11.984 0.14 1 95.62 26 GLU B N 1
ATOM 1444 C CA . GLU B 1 26 ? -8.914 12.492 -0.878 1 95.62 26 GLU B CA 1
ATOM 1445 C C . GLU B 1 26 ? -9.188 13.984 -0.677 1 95.62 26 GLU B C 1
ATOM 1447 O O . GLU B 1 26 ? -8.711 14.578 0.288 1 95.62 26 GLU B O 1
ATOM 1452 N N . ALA B 1 27 ? -9.898 14.555 -1.64 1 94.69 27 ALA B N 1
ATOM 1453 C CA . ALA B 1 27 ? -10.133 15.992 -1.697 1 94.69 27 ALA B CA 1
ATOM 1454 C C . ALA B 1 27 ? -10.836 16.484 -0.436 1 94.69 27 ALA B C 1
ATOM 1456 O O . ALA B 1 27 ? -10.578 17.609 0.029 1 94.69 27 ALA B O 1
ATOM 1457 N N . GLY B 1 28 ? -11.734 15.672 0.149 1 90.06 28 GLY B N 1
ATOM 1458 C CA . GLY B 1 28 ? -12.43 16.062 1.366 1 90.06 28 GLY B CA 1
ATOM 1459 C C . GLY B 1 28 ? -11.492 16.359 2.52 1 90.06 28 GLY B C 1
ATOM 1460 O O . GLY B 1 28 ? -11.664 17.359 3.227 1 90.06 28 GLY B O 1
ATOM 1461 N N . MET B 1 29 ? -10.477 15.602 2.648 1 90.75 29 MET B N 1
ATOM 1462 C CA . MET B 1 29 ? -9.492 15.797 3.709 1 90.75 29 MET B CA 1
ATOM 1463 C C . MET B 1 29 ? -8.68 17.062 3.477 1 90.75 29 MET B C 1
ATOM 1465 O O . MET B 1 29 ? -8.445 17.828 4.406 1 90.75 29 MET B O 1
ATOM 1469 N N . ALA B 1 30 ? -8.242 17.281 2.258 1 93.25 30 ALA B N 1
ATOM 1470 C CA . ALA B 1 30 ? -7.477 18.469 1.906 1 93.25 30 ALA B CA 1
ATOM 1471 C C . ALA B 1 30 ? -8.281 19.734 2.191 1 93.25 30 ALA B C 1
ATOM 1473 O O . ALA B 1 30 ? -7.75 20.719 2.721 1 93.25 30 ALA B O 1
ATOM 1474 N N . GLN B 1 31 ? -9.531 19.672 1.836 1 92 31 GLN B N 1
ATOM 1475 C CA . GLN B 1 31 ? -10.398 20.828 2.045 1 92 31 GLN B CA 1
ATOM 1476 C C . GLN B 1 31 ? -10.57 21.125 3.533 1 92 31 GLN B C 1
ATOM 1478 O O . GLN B 1 31 ? -10.531 22.281 3.947 1 92 31 GLN B O 1
ATOM 1483 N N . GLU B 1 32 ? -10.766 20.094 4.273 1 86.12 32 GLU B N 1
ATOM 1484 C CA . GLU B 1 32 ? -10.953 20.266 5.711 1 86.12 32 GLU B CA 1
ATOM 1485 C C . GLU B 1 32 ? -9.711 20.859 6.367 1 86.12 32 GLU B C 1
ATOM 1487 O O . GLU B 1 32 ? -9.805 21.688 7.27 1 86.12 32 GLU B O 1
ATOM 1492 N N . LEU B 1 33 ? -8.523 20.422 5.984 1 90.94 33 LEU B N 1
ATOM 1493 C CA . LEU B 1 33 ? -7.281 20.984 6.488 1 90.94 33 LEU B CA 1
ATOM 1494 C C . LEU B 1 33 ? -7.168 22.469 6.113 1 90.94 33 LEU B C 1
ATOM 1496 O O . LEU B 1 33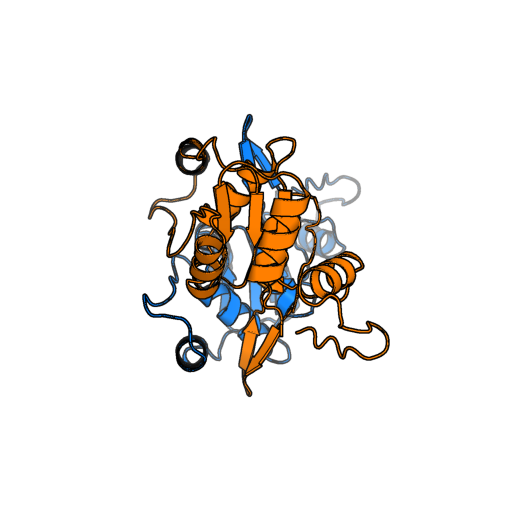 ? -6.809 23.297 6.949 1 90.94 33 LEU B O 1
ATOM 1500 N N . ALA B 1 34 ? -7.516 22.719 4.812 1 92.62 34 ALA B N 1
ATOM 1501 C CA . ALA B 1 34 ? -7.457 24.094 4.328 1 92.62 34 ALA B CA 1
ATOM 1502 C C . ALA B 1 34 ? -8.398 25 5.121 1 92.62 34 ALA B C 1
ATOM 1504 O O . ALA B 1 34 ? -8.062 26.156 5.41 1 92.62 34 ALA B O 1
ATOM 1505 N N . ASP B 1 35 ? -9.516 24.516 5.473 1 87.81 35 ASP B N 1
ATOM 1506 C CA . ASP B 1 35 ? -10.539 25.266 6.191 1 87.81 35 ASP B CA 1
ATOM 1507 C C . ASP B 1 35 ? -10.016 25.75 7.547 1 87.81 35 ASP B C 1
ATOM 1509 O O . ASP B 1 35 ? -10.477 26.766 8.078 1 87.81 35 ASP B O 1
ATOM 1513 N N . VAL B 1 36 ? -9.07 25.016 8.039 1 84.44 36 VAL B N 1
ATOM 1514 C CA . VAL B 1 36 ? -8.547 25.406 9.352 1 84.44 36 VAL B CA 1
ATOM 1515 C C . VAL B 1 36 ? -7.16 26.016 9.195 1 84.44 36 VAL B C 1
ATOM 1517 O O . VAL B 1 36 ? -6.395 26.078 10.164 1 84.44 36 VAL B O 1
ATOM 1520 N N . GLY B 1 37 ? -6.738 26.297 7.973 1 89.56 37 GLY B N 1
ATOM 1521 C CA . GLY B 1 37 ? -5.535 27.078 7.715 1 89.56 37 GLY B CA 1
ATOM 1522 C C . GLY B 1 37 ? -4.289 26.219 7.609 1 89.56 37 GLY B C 1
ATOM 1523 O O . GLY B 1 37 ? -3.17 26.719 7.758 1 89.56 37 GLY B O 1
ATOM 1524 N N . ILE B 1 38 ? -4.453 25 7.414 1 93.31 38 ILE B N 1
ATOM 1525 C CA . ILE B 1 38 ? -3.32 24.094 7.273 1 93.31 38 ILE B CA 1
ATOM 1526 C C . ILE B 1 38 ? -3.113 23.75 5.801 1 93.31 38 ILE B C 1
ATOM 1528 O O . ILE B 1 38 ? -4.023 23.234 5.145 1 93.31 38 ILE B O 1
ATOM 1532 N N . GLU B 1 39 ? -1.906 24.062 5.305 1 96.12 39 GLU B N 1
ATOM 1533 C CA . GLU B 1 39 ? -1.57 23.75 3.92 1 96.12 39 GLU B CA 1
ATOM 1534 C C . GLU B 1 39 ? -1.187 22.266 3.773 1 96.12 39 GLU B C 1
ATOM 1536 O O . GLU B 1 39 ? -0.458 21.734 4.605 1 96.12 39 GLU B O 1
ATOM 1541 N N . SER B 1 40 ? -1.724 21.688 2.795 1 97.25 40 SER B N 1
ATOM 1542 C CA . SER B 1 40 ? -1.384 20.297 2.516 1 97.25 40 SER B CA 1
ATOM 1543 C C . SER B 1 40 ? -1.002 20.109 1.052 1 97.25 40 SER B C 1
ATOM 1545 O O . SER B 1 40 ? -1.418 20.875 0.189 1 97.25 40 SER B O 1
ATOM 1547 N N . ILE B 1 41 ? -0.14 19.141 0.771 1 98.44 41 ILE B N 1
ATOM 1548 C CA . ILE B 1 41 ? 0.23 18.734 -0.578 1 98.44 41 ILE B CA 1
ATOM 1549 C C . ILE B 1 41 ? 0.025 17.219 -0.73 1 98.44 41 ILE B C 1
ATOM 1551 O O . ILE B 1 41 ? -0.248 16.531 0.25 1 98.44 41 ILE B O 1
ATOM 1555 N N . GLY B 1 42 ? 0.072 16.703 -1.917 1 98 42 GLY B N 1
ATOM 1556 C CA . GLY B 1 42 ? -0.018 15.266 -2.166 1 98 42 GLY B CA 1
ATOM 1557 C C . GLY B 1 42 ? -1.37 14.836 -2.705 1 98 42 GLY B C 1
ATOM 1558 O O . GLY B 1 42 ? -1.564 13.672 -3.055 1 98 42 GLY B O 1
ATOM 1559 N N . LEU B 1 43 ? -2.295 15.773 -2.789 1 97.56 43 LEU B N 1
ATOM 1560 C CA . LEU B 1 43 ? -3.623 15.453 -3.303 1 97.56 43 LEU B CA 1
ATOM 1561 C C . LEU B 1 43 ? -3.551 15.023 -4.766 1 97.56 43 LEU B C 1
ATOM 1563 O O . LEU B 1 43 ? -2.867 15.656 -5.57 1 97.56 43 LEU B O 1
ATOM 1567 N N . GLY B 1 44 ? -4.285 13.914 -5.094 1 96.88 44 GLY B N 1
ATOM 1568 C CA . GLY B 1 44 ? -4.418 13.5 -6.48 1 96.88 44 GLY B CA 1
ATOM 1569 C C . GLY B 1 44 ? -3.391 12.469 -6.902 1 96.88 44 GLY B C 1
ATOM 1570 O O . GLY B 1 44 ? -2.697 11.898 -6.059 1 96.88 44 GLY B O 1
ATOM 1571 N N . PRO B 1 45 ? -3.33 12.18 -8.258 1 97.69 45 PRO B N 1
ATOM 1572 C CA . PRO B 1 45 ? -2.453 11.125 -8.773 1 97.69 45 PRO B CA 1
ATOM 1573 C C . PRO B 1 45 ? -0.975 11.508 -8.711 1 97.69 45 PRO B C 1
ATOM 1575 O O . PRO B 1 45 ? -0.624 12.672 -8.906 1 97.69 45 PRO B O 1
ATOM 1578 N N . ASP B 1 46 ? -0.125 10.609 -8.383 1 97.5 46 ASP B N 1
ATOM 1579 C CA . ASP B 1 46 ? 1.329 10.641 -8.508 1 97.5 46 ASP B CA 1
ATOM 1580 C C . ASP B 1 46 ? 1.866 9.328 -9.07 1 97.5 46 ASP B C 1
ATOM 1582 O O . ASP B 1 46 ? 2.479 8.539 -8.344 1 97.5 46 ASP B O 1
ATOM 1586 N N . PRO B 1 47 ? 1.602 9.078 -10.383 1 96.81 47 PRO B N 1
ATOM 1587 C CA . PRO B 1 47 ? 1.976 7.797 -10.992 1 96.81 47 PRO B CA 1
ATOM 1588 C C . PRO B 1 47 ? 3.486 7.637 -11.141 1 96.81 47 PRO B C 1
ATOM 1590 O O . PRO B 1 47 ? 4.203 8.625 -11.305 1 96.81 47 PRO B O 1
ATOM 1593 N N . PRO B 1 48 ? 3.945 6.375 -10.984 1 97.12 48 PRO B N 1
ATOM 1594 C CA . PRO B 1 48 ? 5.363 6.164 -11.281 1 97.12 48 PRO B CA 1
ATOM 1595 C C . PRO B 1 48 ? 5.707 6.441 -12.742 1 97.12 48 PRO B C 1
ATOM 1597 O O . PRO B 1 48 ? 4.855 6.285 -13.617 1 97.12 48 PRO B O 1
ATOM 1600 N N . PRO B 1 49 ? 6.941 6.891 -12.953 1 95.12 49 PRO B N 1
ATOM 1601 C CA . PRO B 1 49 ? 7.375 7.004 -14.352 1 95.12 49 PRO B CA 1
ATOM 1602 C C . PRO B 1 49 ? 7.258 5.688 -15.109 1 95.12 49 PRO B C 1
ATOM 1604 O O . PRO B 1 49 ? 7.402 4.613 -14.523 1 95.12 49 PRO B O 1
ATOM 1607 N N . GLN B 1 50 ? 6.969 5.785 -16.406 1 92.62 50 GLN B N 1
ATOM 1608 C CA . GLN B 1 50 ? 6.777 4.598 -17.234 1 92.62 50 GLN B CA 1
ATOM 1609 C C . GLN B 1 50 ? 8.117 4.051 -17.734 1 92.62 50 GLN B C 1
ATOM 1611 O O . GLN B 1 50 ? 8.328 3.912 -18.938 1 92.62 50 GLN B O 1
ATOM 1616 N N . VAL B 1 51 ? 9 3.832 -16.922 1 93.25 51 VAL B N 1
ATOM 1617 C CA . VAL B 1 51 ? 10.305 3.207 -17.109 1 93.25 51 VAL B CA 1
ATOM 1618 C C . VAL B 1 51 ? 10.539 2.158 -16.016 1 93.25 51 VAL B C 1
ATOM 1620 O O . VAL B 1 51 ? 9.906 2.197 -14.961 1 93.25 51 VAL B O 1
ATOM 1623 N N . PRO B 1 52 ? 11.352 1.16 -16.312 1 91.5 52 PRO B N 1
ATOM 1624 C CA . PRO B 1 52 ? 11.664 0.174 -15.273 1 91.5 52 PRO B CA 1
ATOM 1625 C C . PRO B 1 52 ? 12.219 0.812 -14 1 91.5 52 PRO B C 1
ATOM 1627 O O . PRO B 1 52 ? 12.961 1.796 -14.07 1 91.5 52 PRO B O 1
ATOM 1630 N N . PHE B 1 53 ? 11.883 0.305 -12.938 1 93.62 53 PHE B N 1
ATOM 1631 C CA . PHE B 1 53 ? 12.383 0.814 -11.664 1 93.62 53 PHE B CA 1
ATOM 1632 C C . PHE B 1 53 ? 13.906 0.749 -11.617 1 93.62 53 PHE B C 1
ATOM 1634 O O . PHE B 1 53 ? 14.508 -0.236 -12.055 1 93.62 53 PHE B O 1
ATOM 1641 N N . SER B 1 54 ? 14.453 1.766 -11.117 1 91.88 54 SER B N 1
ATOM 1642 C CA . SER B 1 54 ? 15.859 1.829 -10.75 1 91.88 54 SER B CA 1
ATOM 1643 C C . SER B 1 54 ? 16.078 2.754 -9.555 1 91.88 54 SER B C 1
ATOM 1645 O O . SER B 1 54 ? 15.211 3.562 -9.219 1 91.88 54 SER B O 1
ATOM 1647 N N . ALA B 1 55 ? 17.219 2.621 -8.961 1 88.12 55 ALA B N 1
ATOM 1648 C CA . ALA B 1 55 ? 17.562 3.486 -7.832 1 88.12 55 ALA B CA 1
ATOM 1649 C C . ALA B 1 55 ? 17.531 4.957 -8.242 1 88.12 55 ALA B C 1
ATOM 1651 O O . ALA B 1 55 ? 17.125 5.82 -7.461 1 88.12 55 ALA B O 1
ATOM 1652 N N . SER B 1 56 ? 17.953 5.137 -9.453 1 92.06 56 SER B N 1
ATOM 1653 C CA . SER B 1 56 ? 18 6.512 -9.945 1 92.06 56 SER B CA 1
ATOM 1654 C C . SER B 1 56 ? 16.594 7.105 -10.039 1 92.06 56 SER B C 1
ATOM 1656 O O . SER B 1 56 ? 16.391 8.289 -9.766 1 92.06 56 SER B O 1
ATOM 1658 N N . VAL B 1 57 ? 15.617 6.316 -10.398 1 93.25 57 VAL B N 1
ATOM 1659 C CA . VAL B 1 57 ? 14.234 6.762 -10.5 1 93.25 57 VAL B CA 1
ATOM 1660 C C . VAL B 1 57 ? 13.703 7.129 -9.117 1 93.25 57 VAL B C 1
ATOM 1662 O O . VAL B 1 57 ? 13.031 8.148 -8.953 1 93.25 57 VAL B O 1
ATOM 1665 N N . ALA B 1 58 ? 14.031 6.332 -8.156 1 91.62 58 ALA B N 1
ATOM 1666 C CA . ALA B 1 58 ? 13.617 6.598 -6.781 1 91.62 58 ALA B CA 1
ATOM 1667 C C . ALA B 1 58 ? 14.219 7.906 -6.273 1 91.62 58 ALA B C 1
ATOM 1669 O O . ALA B 1 58 ? 13.531 8.703 -5.625 1 91.62 58 ALA B O 1
ATOM 1670 N N . VAL B 1 59 ? 15.477 8.117 -6.594 1 92.94 59 VAL B N 1
ATOM 1671 C CA . VAL B 1 59 ? 16.172 9.328 -6.172 1 92.94 59 VAL B CA 1
ATOM 1672 C C . VAL B 1 59 ? 15.5 10.547 -6.793 1 92.94 59 VAL B C 1
ATOM 1674 O O . VAL B 1 59 ? 15.32 11.57 -6.125 1 92.94 59 VAL B O 1
ATOM 1677 N N . ASP B 1 60 ? 15.148 10.406 -8.039 1 94.69 60 ASP B N 1
ATOM 1678 C CA . ASP B 1 60 ? 14.492 11.508 -8.734 1 94.69 60 ASP B CA 1
ATOM 1679 C C . ASP B 1 60 ? 13.164 11.867 -8.07 1 94.69 60 ASP B C 1
ATOM 1681 O O . ASP B 1 60 ? 12.781 13.039 -8.023 1 94.69 60 ASP B O 1
ATOM 1685 N N . ILE B 1 61 ? 12.492 10.914 -7.547 1 94.5 61 ILE B N 1
ATOM 1686 C CA . ILE B 1 61 ? 11.203 11.117 -6.898 1 94.5 61 ILE B CA 1
ATOM 1687 C C . ILE B 1 61 ? 11.398 11.852 -5.578 1 94.5 61 ILE B C 1
ATOM 1689 O O . ILE B 1 61 ? 10.656 12.789 -5.262 1 94.5 61 ILE B O 1
ATOM 1693 N N . VAL B 1 62 ? 12.445 11.492 -4.844 1 94.19 62 VAL B N 1
ATOM 1694 C CA . VAL B 1 62 ? 12.555 11.992 -3.48 1 94.19 62 VAL B CA 1
ATOM 1695 C C . VAL B 1 62 ? 13.352 13.297 -3.471 1 94.19 62 VAL B C 1
ATOM 1697 O O . VAL B 1 62 ? 13.344 14.031 -2.479 1 94.19 62 VAL B O 1
ATOM 1700 N N . LYS B 1 63 ? 13.977 13.617 -4.52 1 92 63 LYS B N 1
ATOM 1701 C CA . LYS B 1 63 ? 14.727 14.867 -4.613 1 92 63 LYS B CA 1
ATOM 1702 C C . LYS B 1 63 ? 13.789 16.078 -4.602 1 92 63 LYS B C 1
ATOM 1704 O O . LYS B 1 63 ? 14.219 17.203 -4.336 1 92 63 LYS B O 1
ATOM 1709 N N . GLU B 1 64 ? 12.562 15.828 -4.805 1 89.5 64 GLU B N 1
ATOM 1710 C CA . GLU B 1 64 ? 11.586 16.906 -4.953 1 89.5 64 GLU B CA 1
ATOM 1711 C C . GLU B 1 64 ? 10.773 17.094 -3.678 1 89.5 64 GLU B C 1
ATOM 1713 O O . GLU B 1 64 ? 9.719 17.719 -3.695 1 89.5 64 GLU B O 1
ATOM 1718 N N . LEU B 1 65 ? 11.297 16.578 -2.631 1 96.94 65 LEU B N 1
ATOM 1719 C CA . LEU B 1 65 ? 10.547 16.703 -1.383 1 96.94 65 LEU B CA 1
ATOM 1720 C C . LEU B 1 65 ? 10.484 18.156 -0.921 1 96.94 65 LEU B C 1
ATOM 1722 O O . LEU B 1 65 ? 11.477 18.875 -1.003 1 96.94 65 LEU B O 1
ATOM 1726 N N . ASP B 1 66 ? 9.328 18.656 -0.522 1 98.19 66 ASP B N 1
ATOM 1727 C CA . ASP B 1 66 ? 9.109 20 0.023 1 98.19 66 ASP B CA 1
ATOM 1728 C C . ASP B 1 66 ? 9.672 20.109 1.44 1 98.19 66 ASP B C 1
ATOM 1730 O O . ASP B 1 66 ? 9.195 19.422 2.355 1 98.19 66 ASP B O 1
ATOM 1734 N N . PRO B 1 67 ? 10.695 20.906 1.67 1 96.75 67 PRO B N 1
ATOM 1735 C CA . PRO B 1 67 ? 11.328 20.969 2.988 1 96.75 67 PRO B CA 1
ATOM 1736 C C . PRO B 1 67 ? 10.383 21.5 4.066 1 96.75 67 PRO B C 1
ATOM 1738 O O . PRO B 1 67 ? 10.68 21.391 5.262 1 96.75 67 PRO B O 1
ATOM 1741 N N . ASP B 1 68 ? 9.234 22.047 3.662 1 98.06 68 ASP B N 1
ATOM 1742 C CA . ASP B 1 68 ? 8.328 22.672 4.625 1 98.06 68 ASP B CA 1
ATOM 1743 C C . ASP B 1 68 ? 7.348 21.641 5.188 1 98.06 68 ASP B C 1
ATOM 1745 O O . ASP B 1 68 ? 6.543 21.969 6.066 1 98.06 68 ASP B O 1
ATOM 1749 N N . VAL B 1 69 ? 7.445 20.406 4.715 1 98.62 69 VAL B N 1
ATOM 1750 C CA . VAL B 1 69 ? 6.57 19.359 5.238 1 98.62 69 VAL B CA 1
ATOM 1751 C C . VAL B 1 69 ? 7.066 18.906 6.609 1 98.62 69 VAL B C 1
ATOM 1753 O O . VAL B 1 69 ? 8.211 18.484 6.75 1 98.62 69 VAL B O 1
ATOM 1756 N N . ASN B 1 70 ? 6.129 18.984 7.582 1 98.31 70 ASN B N 1
ATOM 1757 C CA . ASN B 1 70 ? 6.461 18.578 8.938 1 98.31 70 ASN B CA 1
ATOM 1758 C C . ASN B 1 70 ? 5.418 17.609 9.5 1 98.31 70 ASN B C 1
ATOM 1760 O O . ASN B 1 70 ? 5.41 17.328 10.703 1 98.31 70 ASN B O 1
ATOM 1764 N N . CYS B 1 71 ? 4.543 17.109 8.609 1 98.56 71 CYS B N 1
ATOM 1765 C CA . CYS B 1 71 ? 3.545 16.109 8.977 1 98.56 71 CYS B CA 1
ATOM 1766 C C . CYS B 1 71 ? 3.166 15.258 7.777 1 98.56 71 CYS B C 1
ATOM 1768 O O . CYS B 1 71 ? 3.021 15.766 6.664 1 98.56 71 CYS B O 1
ATOM 1770 N N . VAL B 1 72 ? 3.111 13.984 8.016 1 98.81 72 VAL B N 1
ATOM 1771 C CA . VAL B 1 72 ? 2.504 13.055 7.074 1 98.81 72 VAL B CA 1
ATOM 1772 C C . VAL B 1 72 ? 1.161 12.57 7.617 1 98.81 72 VAL B C 1
ATOM 1774 O O . VAL B 1 72 ? 1.074 12.117 8.758 1 98.81 72 VAL B O 1
ATOM 1777 N N . LEU B 1 73 ? 0.115 12.797 6.867 1 98 73 LEU B N 1
ATOM 1778 C CA . LEU B 1 73 ? -1.228 12.336 7.195 1 98 73 LEU B CA 1
ATOM 1779 C C . LEU B 1 73 ? -1.708 11.297 6.184 1 98 73 LEU B C 1
ATOM 1781 O O . LEU B 1 73 ? -1.833 11.602 4.992 1 98 73 LEU B O 1
ATOM 1785 N N . VAL B 1 74 ? -1.971 10.102 6.641 1 98.38 74 VAL B N 1
ATOM 1786 C CA . VAL B 1 74 ? -2.42 9.031 5.758 1 98.38 74 VAL B CA 1
ATOM 1787 C C . VAL B 1 74 ? -3.9 8.75 6.004 1 98.38 74 VAL B C 1
ATOM 1789 O O . VAL B 1 74 ? -4.301 8.438 7.125 1 98.38 74 VAL B O 1
ATOM 1792 N N . ALA B 1 75 ? -4.711 8.898 5.039 1 96.25 75 ALA B N 1
ATOM 1793 C CA . ALA B 1 75 ? -6.133 8.57 4.953 1 96.25 75 ALA B CA 1
ATOM 1794 C C . ALA B 1 75 ? -6.418 7.707 3.727 1 96.25 75 ALA B C 1
ATOM 1796 O O . ALA B 1 75 ? -5.496 7.152 3.121 1 96.25 75 ALA B O 1
ATOM 1797 N N . PHE B 1 76 ? -7.695 7.469 3.488 1 96.44 76 PHE B N 1
ATOM 1798 C CA . PHE B 1 76 ? -8.031 6.75 2.264 1 96.44 76 PHE B CA 1
ATOM 1799 C C . PHE B 1 76 ? -7.582 7.535 1.036 1 96.44 76 PHE B C 1
ATOM 1801 O O . PHE B 1 76 ? -7.867 8.727 0.918 1 96.44 76 PHE B O 1
ATOM 1808 N N . ASP B 1 77 ? -6.867 6.863 0.217 1 97.56 77 ASP B N 1
ATOM 1809 C CA . ASP B 1 77 ? -6.363 7.492 -0.999 1 97.56 77 ASP B CA 1
ATOM 1810 C C . ASP B 1 77 ? -6.52 6.566 -2.203 1 97.56 77 ASP B C 1
ATOM 1812 O O . ASP B 1 77 ? -5.789 5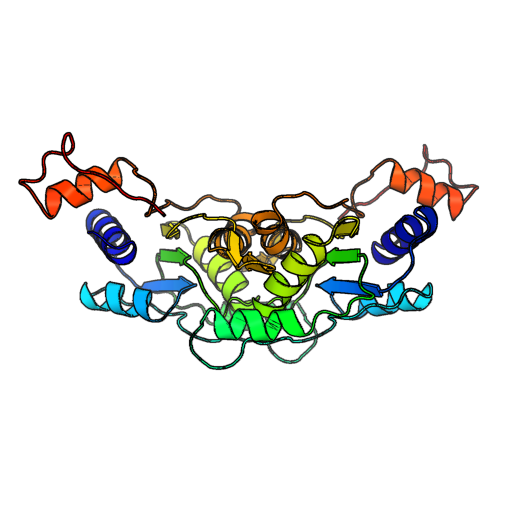.582 -2.336 1 97.56 77 ASP B O 1
ATOM 1816 N N . PHE B 1 78 ? -7.441 6.93 -3.078 1 97.44 78 PHE B N 1
ATOM 1817 C CA . PHE B 1 78 ? -7.723 6.137 -4.27 1 97.44 78 PHE B CA 1
ATOM 1818 C C . PHE B 1 78 ? -6.539 6.164 -5.227 1 97.44 78 PHE B C 1
ATOM 1820 O O . PHE B 1 78 ? -6.422 5.305 -6.102 1 97.44 78 PHE B O 1
ATOM 1827 N N . ASN B 1 79 ? -5.629 7.109 -5 1 98.19 79 ASN B N 1
ATOM 1828 C CA . ASN B 1 79 ? -4.5 7.316 -5.898 1 98.19 79 ASN B CA 1
ATOM 1829 C C . ASN B 1 79 ? -3.193 6.836 -5.277 1 98.19 79 ASN B C 1
ATOM 1831 O O . ASN B 1 79 ? -2.113 7.289 -5.656 1 98.19 79 ASN B O 1
ATOM 1835 N N . ILE B 1 80 ? -3.291 5.984 -4.262 1 98.75 80 ILE B N 1
ATOM 1836 C CA . ILE B 1 80 ? -2.07 5.434 -3.678 1 98.75 80 ILE B CA 1
ATOM 1837 C C . ILE B 1 80 ? -1.149 4.934 -4.789 1 98.75 80 ILE B C 1
ATOM 1839 O O . ILE B 1 80 ? -1.611 4.352 -5.773 1 98.75 80 ILE B O 1
ATOM 1843 N N . SER B 1 81 ? 0.13 5.156 -4.652 1 98.62 81 SER B N 1
ATOM 1844 C CA . SER B 1 81 ? 1.162 4.754 -5.605 1 98.62 81 SER B CA 1
ATOM 1845 C C . SER B 1 81 ? 2.523 4.633 -4.926 1 98.62 81 SER B C 1
ATOM 1847 O O . SER B 1 81 ? 2.705 5.105 -3.801 1 98.62 81 SER B O 1
ATOM 1849 N N . TYR B 1 82 ? 3.432 3.982 -5.609 1 98.38 82 TYR B N 1
ATOM 1850 C CA . TYR B 1 82 ? 4.766 3.83 -5.039 1 98.38 82 TYR B CA 1
ATOM 1851 C C . TYR B 1 82 ? 5.426 5.184 -4.824 1 98.38 82 TYR B C 1
ATOM 1853 O O . TYR B 1 82 ? 6.055 5.422 -3.789 1 98.38 82 TYR B O 1
ATOM 1861 N N . PRO B 1 83 ? 5.289 6.188 -5.781 1 98.38 83 PRO B N 1
ATOM 1862 C CA . PRO B 1 83 ? 5.855 7.512 -5.523 1 98.38 83 PRO B CA 1
ATOM 1863 C C . PRO B 1 83 ? 5.277 8.172 -4.273 1 98.38 83 PRO B C 1
ATOM 1865 O O . PRO B 1 83 ? 6.004 8.828 -3.523 1 98.38 83 PRO B O 1
ATOM 1868 N N . LYS B 1 84 ? 3.975 7.996 -4.066 1 98.69 84 LYS B N 1
ATOM 1869 C CA . LYS B 1 84 ? 3.383 8.578 -2.865 1 98.69 84 LYS B CA 1
ATOM 1870 C C . LYS B 1 84 ? 3.922 7.906 -1.604 1 98.69 84 LYS B C 1
ATOM 1872 O O . LYS B 1 84 ? 4.176 8.57 -0.6 1 98.69 84 LYS B O 1
ATOM 1877 N N . ILE B 1 85 ? 4.129 6.59 -1.659 1 98.81 85 ILE B N 1
ATOM 1878 C CA . ILE B 1 85 ? 4.641 5.84 -0.518 1 98.81 85 ILE B CA 1
ATOM 1879 C C . ILE B 1 85 ? 6.078 6.266 -0.225 1 98.81 85 ILE B C 1
ATOM 1881 O O . ILE B 1 85 ? 6.438 6.508 0.93 1 98.81 85 ILE B O 1
ATOM 1885 N N . ILE B 1 86 ? 6.922 6.324 -1.292 1 98.38 86 ILE B N 1
ATOM 1886 C CA . ILE B 1 86 ? 8.328 6.641 -1.064 1 98.38 86 ILE B CA 1
ATOM 1887 C C . ILE B 1 86 ? 8.461 8.078 -0.562 1 98.38 86 ILE B C 1
ATOM 1889 O O . ILE B 1 86 ? 9.328 8.375 0.263 1 98.38 86 ILE B O 1
ATOM 1893 N N . LYS B 1 87 ? 7.598 9.031 -1.011 1 98.56 87 LYS B N 1
ATOM 1894 C CA . LYS B 1 87 ? 7.613 10.391 -0.473 1 98.56 87 LYS B CA 1
ATOM 1895 C C . LYS B 1 87 ? 7.203 10.398 0.996 1 98.56 87 LYS B C 1
ATOM 1897 O O . LYS B 1 87 ? 7.871 11.023 1.827 1 98.56 87 LYS B O 1
ATOM 1902 N N . ALA B 1 88 ? 6.129 9.695 1.313 1 98.81 88 ALA B N 1
ATOM 1903 C CA . ALA B 1 88 ? 5.699 9.617 2.707 1 98.81 88 ALA B CA 1
ATOM 1904 C C . ALA B 1 88 ? 6.82 9.07 3.594 1 98.81 88 ALA B C 1
ATOM 1906 O O . ALA B 1 88 ? 7.113 9.641 4.648 1 98.81 88 ALA B O 1
ATOM 1907 N N . LEU B 1 89 ? 7.445 7.992 3.146 1 98.69 89 LEU B N 1
ATOM 1908 C CA . LEU B 1 89 ? 8.531 7.363 3.893 1 98.69 89 LEU B CA 1
ATOM 1909 C C . LEU B 1 89 ? 9.656 8.359 4.148 1 98.69 89 LEU B C 1
ATOM 1911 O O . LEU B 1 89 ? 10.156 8.469 5.273 1 98.69 89 LEU B O 1
ATOM 1915 N N . ASN B 1 90 ? 9.977 9.094 3.154 1 98.31 90 ASN B N 1
ATOM 1916 C CA . ASN B 1 90 ? 11.164 9.938 3.287 1 98.31 90 ASN B CA 1
ATOM 1917 C C . ASN B 1 90 ? 10.852 11.234 4.02 1 98.31 90 ASN B C 1
ATOM 1919 O O . ASN B 1 90 ? 11.727 11.828 4.645 1 98.31 90 ASN B O 1
ATOM 1923 N N . TYR B 1 91 ? 9.57 11.727 3.969 1 98.5 91 TYR B N 1
ATOM 1924 C CA . TYR B 1 91 ? 9.18 12.766 4.922 1 98.5 91 TYR B CA 1
ATOM 1925 C C . TYR B 1 91 ? 9.305 12.266 6.355 1 98.5 91 TYR B C 1
ATOM 1927 O O . TYR B 1 91 ? 9.812 12.977 7.227 1 98.5 91 TYR B O 1
ATOM 1935 N N . LEU B 1 92 ? 8.977 11.039 6.566 1 98.25 92 LEU B N 1
ATOM 1936 C CA . LEU B 1 92 ? 8.945 10.477 7.91 1 98.25 92 LEU B CA 1
ATOM 1937 C C . LEU B 1 92 ? 10.359 10.18 8.406 1 98.25 92 LEU B C 1
ATOM 1939 O O . LEU B 1 92 ? 10.578 9.992 9.602 1 98.25 92 LEU B O 1
ATOM 1943 N N . GLU B 1 93 ? 11.312 10.133 7.477 1 95.81 93 GLU B N 1
ATOM 1944 C CA . GLU B 1 93 ? 12.711 9.961 7.859 1 95.81 93 GLU B CA 1
ATOM 1945 C C . GLU B 1 93 ? 13.258 11.219 8.531 1 95.81 93 GLU B C 1
ATOM 1947 O O . GLU B 1 93 ? 14.25 11.164 9.258 1 95.81 93 GLU B O 1
ATOM 1952 N N . LYS B 1 94 ? 12.578 12.344 8.25 1 93.75 94 LYS B N 1
ATOM 1953 C CA . LYS B 1 94 ? 12.984 13.602 8.875 1 93.75 94 LYS B CA 1
ATOM 1954 C C . LYS B 1 94 ? 12.625 13.617 10.359 1 93.75 94 LYS B C 1
ATOM 1956 O O . LYS B 1 94 ? 11.492 13.328 10.734 1 93.75 94 LYS B O 1
ATOM 1961 N N . PRO B 1 95 ? 13.641 13.93 11.156 1 91.94 95 PRO B N 1
ATOM 1962 C CA . PRO B 1 95 ? 13.336 14 12.586 1 91.94 95 PRO B CA 1
ATOM 1963 C C . PRO B 1 95 ? 12.219 14.992 12.898 1 91.94 95 PRO B C 1
ATOM 1965 O O . PRO B 1 95 ? 12.18 16.078 12.32 1 91.94 95 PRO B O 1
ATOM 1968 N N . GLY B 1 96 ? 11.32 14.594 13.703 1 93.81 96 GLY B N 1
ATOM 1969 C CA . GLY B 1 96 ? 10.312 15.508 14.219 1 93.81 96 GLY B CA 1
ATOM 1970 C C . GLY B 1 96 ? 9.047 15.539 13.375 1 93.81 96 GLY B C 1
ATOM 1971 O O . GLY B 1 96 ? 8.055 16.156 13.766 1 93.81 96 GLY B O 1
ATOM 1972 N N . VAL B 1 97 ? 9.055 14.938 12.219 1 97.75 97 VAL B N 1
ATOM 1973 C CA . VAL B 1 97 ? 7.867 14.93 11.375 1 97.75 97 VAL B CA 1
ATOM 1974 C C . VAL B 1 97 ? 6.758 14.125 12.047 1 97.75 97 VAL B C 1
ATOM 1976 O O . VAL B 1 97 ? 6.984 12.992 12.477 1 97.75 97 VAL B O 1
ATOM 1979 N N . ILE B 1 98 ? 5.586 14.742 12.156 1 97.62 98 ILE B N 1
ATOM 1980 C CA . ILE B 1 98 ? 4.426 14.109 12.781 1 97.62 98 ILE B CA 1
ATOM 1981 C C . ILE B 1 98 ? 3.803 13.109 11.812 1 97.62 98 ILE B C 1
ATOM 1983 O O . ILE B 1 98 ? 3.691 13.383 10.617 1 97.62 98 ILE B O 1
ATOM 1987 N N . PHE B 1 99 ? 3.443 11.984 12.336 1 97.94 99 PHE B N 1
ATOM 1988 C CA . PHE B 1 99 ? 2.818 10.93 11.547 1 97.94 99 PHE B CA 1
ATOM 1989 C C . PHE B 1 99 ? 1.407 10.641 12.047 1 97.94 99 PHE B C 1
ATOM 1991 O O . PHE B 1 99 ? 1.226 10.133 13.148 1 97.94 99 PHE B O 1
ATOM 1998 N N . LEU B 1 100 ? 0.42 11.023 11.211 1 96.38 100 LEU B N 1
ATOM 1999 C CA . LEU B 1 100 ? -0.99 10.852 11.547 1 96.38 100 LEU B CA 1
ATOM 2000 C C . LEU B 1 100 ? -1.662 9.883 10.578 1 96.38 100 LEU B C 1
ATOM 2002 O O . LEU B 1 100 ? -1.306 9.828 9.398 1 96.38 100 LEU B O 1
ATOM 2006 N N . ALA B 1 101 ? -2.635 9.125 11.055 1 96.06 101 ALA B N 1
ATOM 2007 C CA . ALA B 1 101 ? -3.537 8.336 10.227 1 96.06 101 ALA B CA 1
ATOM 2008 C C . ALA B 1 101 ? -4.992 8.586 10.602 1 96.06 101 ALA B C 1
ATOM 2010 O O . ALA B 1 101 ? -5.32 8.727 11.781 1 96.06 101 ALA B O 1
ATOM 2011 N N . SER B 1 102 ? -5.812 8.641 9.609 1 92.75 102 SER B N 1
ATOM 2012 C CA . SER B 1 102 ? -7.219 8.906 9.875 1 92.75 102 SER B CA 1
ATOM 2013 C C . SER B 1 102 ? -7.871 7.742 10.625 1 92.75 102 SER B C 1
ATOM 2015 O O . SER B 1 102 ? -8.539 7.949 11.633 1 92.75 102 SER B O 1
ATOM 2017 N N . ASN B 1 103 ? -7.781 6.605 10.164 1 91.25 103 ASN B N 1
ATOM 2018 C CA . ASN B 1 103 ? -8.273 5.34 10.695 1 91.25 103 ASN B CA 1
ATOM 2019 C C . ASN B 1 103 ? -7.48 4.156 10.141 1 91.25 103 ASN B C 1
ATOM 2021 O O . ASN B 1 103 ? -6.574 4.336 9.328 1 91.25 103 ASN B O 1
ATOM 2025 N N . THR B 1 104 ? -7.801 2.943 10.695 1 94.25 104 THR B N 1
ATOM 2026 C CA . THR B 1 104 ? -7.039 1.778 10.258 1 94.25 104 THR B CA 1
ATOM 2027 C C . THR B 1 104 ? -7.977 0.641 9.859 1 94.25 104 THR B C 1
ATOM 2029 O O . THR B 1 104 ? -7.602 -0.532 9.93 1 94.25 104 THR B O 1
ATOM 2032 N N . ASP B 1 105 ? -9.195 1.001 9.414 1 93.62 105 ASP B N 1
ATOM 2033 C CA . ASP B 1 105 ? -10.109 -0.04 8.953 1 93.62 105 ASP B CA 1
ATOM 2034 C C . ASP B 1 105 ? -9.477 -0.866 7.832 1 93.62 105 ASP B C 1
ATOM 2036 O O . ASP B 1 105 ? -9.008 -0.314 6.836 1 93.62 105 ASP B O 1
ATOM 2040 N N . GLU B 1 106 ? -9.539 -2.131 8.008 1 96.94 106 GLU B N 1
ATOM 2041 C CA . GLU B 1 106 ? -8.812 -3.008 7.09 1 96.94 106 GLU B CA 1
ATOM 2042 C C . GLU B 1 106 ? -9.539 -3.121 5.75 1 96.94 106 GLU B C 1
ATOM 2044 O O . GLU B 1 106 ? -8.906 -3.066 4.691 1 96.94 106 GLU B O 1
ATOM 2049 N N . ARG B 1 107 ? -10.836 -3.383 5.801 1 96.12 107 ARG B N 1
ATOM 2050 C CA . ARG B 1 107 ? -11.633 -3.574 4.594 1 96.12 107 ARG B CA 1
ATOM 2051 C C . ARG B 1 107 ? -13.086 -3.17 4.82 1 96.12 107 ARG B C 1
ATOM 2053 O O . ARG B 1 107 ? -13.516 -3 5.965 1 96.12 107 ARG B O 1
ATOM 2060 N N . PHE B 1 108 ? -13.781 -2.963 3.707 1 93.25 108 PHE B N 1
ATOM 2061 C CA . PHE B 1 108 ? -15.211 -2.684 3.717 1 93.25 108 PHE B CA 1
ATOM 2062 C C . PHE B 1 108 ? -15.969 -3.693 2.859 1 93.25 108 PHE B C 1
ATOM 2064 O O . PHE B 1 108 ? -15.508 -4.066 1.778 1 93.25 108 PHE B O 1
ATOM 2071 N N . PRO B 1 109 ? -17.062 -4.113 3.4 1 91.06 109 PRO B N 1
ATOM 2072 C CA . PRO B 1 109 ? -17.875 -5.059 2.615 1 91.06 109 PRO B CA 1
ATOM 2073 C C . PRO B 1 109 ? -18.562 -4.395 1.427 1 91.06 109 PRO B C 1
ATOM 2075 O O . PRO B 1 109 ? -19.094 -3.287 1.554 1 91.06 109 PRO B O 1
ATOM 2078 N N . MET B 1 110 ? -18.344 -4.891 0.347 1 86.12 110 MET B N 1
ATOM 2079 C CA . MET B 1 110 ? -19.062 -4.598 -0.893 1 86.12 110 MET B CA 1
ATOM 2080 C C . MET B 1 110 ? -19.562 -5.879 -1.549 1 86.12 110 MET B C 1
ATOM 2082 O O . MET B 1 110 ? -18.984 -6.352 -2.525 1 86.12 110 MET B O 1
ATOM 2086 N N . HIS B 1 111 ? -20.594 -6.543 -1.022 1 85.69 111 HIS B N 1
ATOM 2087 C CA . HIS B 1 111 ? -21.047 -7.863 -1.448 1 85.69 111 HIS B CA 1
ATOM 2088 C C . HIS B 1 111 ? -21.344 -7.887 -2.943 1 85.69 111 HIS B C 1
ATOM 2090 O O . HIS B 1 111 ? -22.078 -7.035 -3.451 1 85.69 111 HIS B O 1
ATOM 2096 N N . PRO B 1 112 ? -20.797 -8.789 -3.666 1 88.56 112 PRO B N 1
ATOM 2097 C CA . PRO B 1 112 ? -20.031 -9.945 -3.174 1 88.56 112 PRO B CA 1
ATOM 2098 C C . PRO B 1 112 ? -18.531 -9.664 -3.074 1 88.56 112 PRO B C 1
ATOM 2100 O O . PRO B 1 112 ? -17.75 -10.586 -2.857 1 88.56 112 PRO B O 1
ATOM 2103 N N . TYR B 1 113 ? -18.156 -8.414 -3.195 1 92.06 113 TYR B N 1
ATOM 2104 C CA . TYR B 1 113 ? -16.75 -8.023 -3.203 1 92.06 113 TYR B CA 1
ATOM 2105 C C . TYR B 1 113 ? -16.359 -7.344 -1.897 1 92.06 113 TYR B C 1
ATOM 2107 O O . TYR B 1 113 ? -17.188 -7.219 -0.986 1 92.06 113 TYR B O 1
ATOM 2115 N N . ALA B 1 114 ? -15.086 -7.129 -1.767 1 95.81 114 ALA B N 1
ATOM 2116 C CA . ALA B 1 114 ? -14.555 -6.367 -0.642 1 95.81 114 ALA B CA 1
ATOM 2117 C C . ALA B 1 114 ? -13.695 -5.203 -1.127 1 95.81 114 ALA B C 1
ATOM 2119 O O . ALA B 1 114 ? -13.062 -5.293 -2.184 1 95.81 114 ALA B O 1
ATOM 2120 N N . LEU B 1 115 ? -13.773 -4.145 -0.369 1 96.94 115 LEU B N 1
ATOM 2121 C CA . LEU B 1 115 ? -12.969 -2.963 -0.659 1 96.94 115 LEU B CA 1
ATOM 2122 C C . LEU B 1 115 ? -11.812 -2.834 0.332 1 96.94 115 LEU B C 1
ATOM 2124 O O . LEU B 1 115 ? -12.016 -2.936 1.544 1 96.94 115 LEU B O 1
ATOM 2128 N N . PRO B 1 116 ? -10.547 -2.65 -0.174 1 97.94 116 PRO B N 1
ATOM 2129 C CA . PRO B 1 116 ? -9.469 -2.312 0.76 1 97.94 116 PRO B CA 1
ATOM 2130 C C . PRO B 1 116 ? -9.75 -1.035 1.549 1 97.94 116 PRO B C 1
ATOM 2132 O O . PRO B 1 116 ? -10.133 -0.017 0.966 1 97.94 116 PRO B O 1
ATOM 2135 N N . GLY B 1 117 ? -9.648 -1.1 2.814 1 97 117 GLY B N 1
ATOM 2136 C CA . GLY B 1 117 ? -9.844 0.068 3.658 1 97 117 GLY B CA 1
ATOM 2137 C C . GLY B 1 117 ? -8.594 0.915 3.811 1 97 117 GLY B C 1
ATOM 2138 O O . GLY B 1 117 ? -7.566 0.623 3.203 1 97 117 GLY B O 1
ATOM 2139 N N . THR B 1 118 ? -8.773 1.95 4.605 1 96.75 118 THR B N 1
ATOM 2140 C CA . THR B 1 118 ? -7.676 2.879 4.844 1 96.75 118 THR B CA 1
ATOM 2141 C C . THR B 1 118 ? -6.48 2.158 5.457 1 96.75 118 THR B C 1
ATOM 2143 O O . THR B 1 118 ? -5.332 2.551 5.238 1 96.75 118 THR B O 1
ATOM 2146 N N . GLY B 1 119 ? -6.746 1.111 6.188 1 97.38 119 GLY B N 1
ATOM 2147 C CA . GLY B 1 119 ? -5.691 0.325 6.805 1 97.38 119 GLY B CA 1
ATOM 2148 C C . GLY B 1 119 ? -4.676 -0.198 5.805 1 97.38 119 GLY B C 1
ATOM 2149 O O . GLY B 1 119 ? -3.494 -0.34 6.129 1 97.38 119 GLY B O 1
ATOM 2150 N N . SER B 1 120 ? -5.172 -0.519 4.605 1 98.62 120 SER B N 1
ATOM 2151 C CA . SER B 1 120 ? -4.297 -0.964 3.525 1 98.62 120 SER B CA 1
ATOM 2152 C C . SER B 1 120 ? -3.285 0.115 3.15 1 98.62 120 SER B C 1
ATOM 2154 O O . SER B 1 120 ? -2.1 -0.17 2.98 1 98.62 120 SER B O 1
ATOM 2156 N N . ILE B 1 121 ? -3.719 1.346 3.092 1 98.75 121 ILE B N 1
ATOM 2157 C CA . ILE B 1 121 ? -2.881 2.482 2.729 1 98.75 121 ILE B CA 1
ATOM 2158 C C . ILE B 1 121 ? -1.945 2.824 3.887 1 98.75 121 ILE B C 1
ATOM 2160 O O . ILE B 1 121 ? -0.744 3.021 3.686 1 98.75 121 ILE B O 1
ATOM 2164 N N . VAL B 1 122 ? -2.461 2.809 5.07 1 98.56 122 VAL B N 1
ATOM 2165 C CA . VAL B 1 122 ? -1.678 3.117 6.262 1 98.56 122 VAL B CA 1
ATOM 2166 C C . VAL B 1 122 ? -0.54 2.111 6.41 1 98.56 122 VAL B C 1
ATOM 2168 O O . VAL B 1 122 ? 0.605 2.492 6.664 1 98.56 122 VAL B O 1
ATOM 2171 N N . ALA B 1 123 ? -0.808 0.866 6.168 1 98.75 123 ALA B N 1
ATOM 2172 C CA . ALA B 1 123 ? 0.196 -0.185 6.312 1 98.75 123 ALA B CA 1
ATOM 2173 C C . ALA B 1 123 ? 1.318 -0.016 5.293 1 98.75 123 ALA B C 1
ATOM 2175 O O . ALA B 1 123 ? 2.484 -0.284 5.594 1 98.75 123 ALA B O 1
ATOM 2176 N N . SER B 1 124 ? 0.947 0.397 4.078 1 98.81 124 SER B N 1
ATOM 2177 C CA . SER B 1 124 ? 1.938 0.563 3.021 1 98.81 124 SER B CA 1
ATOM 2178 C C . SER B 1 124 ? 2.979 1.612 3.4 1 98.81 124 SER B C 1
ATOM 2180 O O . SER B 1 124 ? 4.102 1.59 2.895 1 98.81 124 SER B O 1
ATOM 2182 N N . VAL B 1 125 ? 2.646 2.51 4.305 1 98.88 125 VAL B N 1
ATOM 2183 C CA . VAL B 1 125 ? 3.547 3.572 4.738 1 98.88 125 VAL B CA 1
ATOM 2184 C C . VAL B 1 125 ? 4.195 3.189 6.066 1 98.88 125 VAL B C 1
ATOM 2186 O O . VAL B 1 125 ? 5.402 3.369 6.254 1 98.88 125 VAL B O 1
ATOM 2189 N N . THR B 1 126 ? 3.426 2.605 6.977 1 98.75 126 THR B N 1
ATOM 2190 C CA . THR B 1 126 ? 3.896 2.295 8.32 1 98.75 126 THR B CA 1
ATOM 2191 C C . THR B 1 126 ? 4.988 1.23 8.281 1 98.75 126 THR B C 1
ATOM 2193 O O . THR B 1 126 ? 5.969 1.309 9.023 1 98.75 126 THR B O 1
ATOM 2196 N N . VAL B 1 127 ? 4.867 0.272 7.41 1 98.69 127 VAL B N 1
ATOM 2197 C CA . VAL B 1 127 ? 5.785 -0.86 7.348 1 98.69 127 VAL B CA 1
ATOM 2198 C C . VAL B 1 127 ? 7.184 -0.371 6.977 1 98.69 127 VAL B C 1
ATOM 2200 O O . VAL B 1 127 ? 8.148 -0.604 7.715 1 98.69 127 VAL B O 1
ATOM 2203 N N . PRO B 1 128 ? 7.32 0.402 5.906 1 98.38 128 PRO B N 1
ATOM 2204 C CA . PRO B 1 128 ? 8.68 0.861 5.602 1 98.38 128 PRO B CA 1
ATOM 2205 C C . PRO B 1 128 ? 9.141 1.982 6.527 1 98.38 128 PRO B C 1
ATOM 2207 O O . PRO B 1 128 ? 10.352 2.186 6.703 1 98.38 128 PRO B O 1
ATOM 2210 N N . ALA B 1 129 ? 8.242 2.748 7.117 1 98.25 129 ALA B N 1
ATOM 2211 C CA . ALA B 1 129 ? 8.609 3.822 8.031 1 98.25 129 ALA B CA 1
ATOM 2212 C C . ALA B 1 129 ? 9.133 3.262 9.352 1 98.25 129 ALA B C 1
ATOM 2214 O O . ALA B 1 129 ? 9.844 3.947 10.086 1 98.25 129 ALA B O 1
ATOM 2215 N N . GLU B 1 130 ? 8.695 2.006 9.664 1 97.44 130 GLU B N 1
ATOM 2216 C CA . GLU B 1 130 ? 9.047 1.327 10.906 1 97.44 130 GLU B CA 1
ATOM 2217 C C . GLU B 1 130 ? 8.664 2.172 12.125 1 97.44 130 GLU B C 1
ATOM 2219 O O . GLU B 1 130 ? 9.422 2.264 13.086 1 97.44 130 GLU B O 1
ATOM 2224 N N . ARG B 1 131 ? 7.582 2.867 12.047 1 95.44 131 ARG B N 1
ATOM 2225 C CA . ARG B 1 131 ? 6.973 3.617 13.141 1 95.44 131 ARG B CA 1
ATOM 2226 C C . ARG B 1 131 ? 5.465 3.73 12.953 1 95.44 131 ARG B C 1
ATOM 2228 O O . ARG B 1 131 ? 4.969 3.705 11.828 1 95.44 131 ARG B O 1
ATOM 2235 N N . ASP B 1 132 ? 4.738 3.887 14.086 1 96.38 132 ASP B N 1
ATOM 2236 C CA . ASP B 1 132 ? 3.279 3.916 14.07 1 96.38 132 ASP B CA 1
ATOM 2237 C C . ASP B 1 132 ? 2.758 5.352 14.07 1 96.38 132 ASP B C 1
ATOM 2239 O O . ASP B 1 132 ? 3.322 6.223 14.742 1 96.38 132 ASP B O 1
ATOM 2243 N N . PRO B 1 133 ? 1.677 5.598 13.328 1 96.5 133 PRO B N 1
ATOM 2244 C CA . PRO B 1 133 ? 1.013 6.902 13.391 1 96.5 133 PRO B CA 1
ATOM 2245 C C . PRO B 1 133 ? 0.13 7.055 14.633 1 96.5 133 PRO B C 1
ATOM 2247 O O . PRO B 1 133 ? -0.221 6.062 15.266 1 96.5 133 PRO B O 1
ATOM 2250 N N . ILE B 1 134 ? -0.081 8.281 14.93 1 92.69 134 ILE B N 1
ATOM 2251 C CA . ILE B 1 134 ? -1.217 8.594 15.789 1 92.69 134 ILE B CA 1
ATOM 2252 C C . ILE B 1 134 ? -2.518 8.406 15.016 1 92.69 134 ILE B C 1
ATOM 2254 O O . ILE B 1 134 ? -2.707 9 13.953 1 92.69 134 ILE B O 1
ATOM 2258 N N . ILE B 1 135 ? -3.426 7.539 15.523 1 92 135 ILE B N 1
ATOM 2259 C CA . ILE B 1 135 ? -4.695 7.277 14.852 1 92 135 ILE B CA 1
ATOM 2260 C C . ILE B 1 135 ? -5.75 8.266 15.336 1 92 135 ILE B C 1
ATOM 2262 O O . ILE B 1 135 ? -6.043 8.336 16.531 1 92 135 ILE B O 1
ATOM 2266 N N . LEU B 1 136 ? -6.359 8.984 14.445 1 86.5 136 LEU B N 1
ATOM 2267 C CA . LEU B 1 136 ? -7.262 10.078 14.781 1 86.5 136 LEU B CA 1
ATOM 2268 C C . LEU B 1 136 ? -8.672 9.562 15.047 1 86.5 136 LEU B C 1
ATOM 2270 O O . LEU B 1 136 ? -9.367 10.062 15.938 1 86.5 136 LEU B O 1
ATOM 2274 N N . GLY B 1 137 ? -9.188 8.609 14.336 1 75 137 GLY B N 1
ATOM 2275 C CA . GLY B 1 137 ? -10.578 8.172 14.422 1 75 137 GLY B CA 1
ATOM 2276 C C . GLY B 1 137 ? -10.852 7.289 15.625 1 75 137 GLY B C 1
ATOM 2277 O O . GLY B 1 137 ? -12 6.949 15.906 1 75 137 GLY B O 1
ATOM 2278 N N . LYS B 1 138 ? -9.977 6.773 16.297 1 69.12 138 LYS B N 1
ATOM 2279 C CA . LYS B 1 138 ? -10.227 5.957 17.469 1 69.12 138 LYS B CA 1
ATOM 2280 C C . LYS B 1 138 ? -10.32 6.82 18.734 1 69.12 138 LYS B C 1
ATOM 2282 O O . LYS B 1 138 ? -9.633 7.84 18.844 1 69.12 138 LYS B O 1
ATOM 2287 N N . PRO B 1 139 ? -11.383 6.402 19.484 1 60.47 139 PRO B N 1
ATOM 2288 C CA . PRO B 1 139 ? -11.492 7.176 20.734 1 60.47 139 PRO B CA 1
ATOM 2289 C C . PRO B 1 139 ? -10.195 7.172 21.531 1 60.47 139 PRO B C 1
ATOM 2291 O O . PRO B 1 139 ? -9.664 6.102 21.859 1 60.47 139 PRO B O 1
ATOM 2294 N N . ASN B 1 140 ? -9.422 8.039 21.281 1 59.12 140 ASN B N 1
ATOM 2295 C CA . ASN B 1 140 ? -8.258 8.219 22.141 1 59.12 140 ASN B CA 1
ATOM 2296 C C . ASN B 1 140 ? -8.352 9.516 22.953 1 59.12 140 ASN B C 1
ATOM 2298 O O . ASN B 1 140 ? -9.312 10.273 22.797 1 59.12 140 ASN B O 1
ATOM 2302 N N . THR B 1 141 ? -7.566 9.555 24.047 1 57.28 141 THR B N 1
ATOM 2303 C CA . THR B 1 141 ? -7.547 10.672 24.984 1 57.28 141 THR B CA 1
ATOM 2304 C C . THR B 1 141 ? -7.578 12 24.219 1 57.28 141 THR B C 1
ATOM 2306 O O . THR B 1 141 ? -8.258 12.938 24.641 1 57.28 141 THR B O 1
ATOM 2309 N N . PHE B 1 142 ? -6.953 11.992 23.141 1 62.38 142 PHE B N 1
ATOM 2310 C CA . PHE B 1 142 ? -6.883 13.25 22.391 1 62.38 142 PHE B CA 1
ATOM 2311 C C . PHE B 1 142 ? -8.258 13.648 21.875 1 62.38 142 PHE B C 1
ATOM 2313 O O . PHE B 1 142 ? -8.594 14.836 21.859 1 62.38 142 PHE B O 1
ATOM 2320 N N . PHE B 1 143 ? -9.016 12.625 21.672 1 65.75 143 PHE B N 1
ATOM 2321 C CA . PHE B 1 143 ? -10.359 12.859 21.172 1 65.75 143 PHE B CA 1
ATOM 2322 C C . PHE B 1 143 ? -11.195 13.625 22.188 1 65.75 143 PHE B C 1
ATOM 2324 O O . PHE B 1 143 ? -11.867 14.594 21.844 1 65.75 143 PHE B O 1
ATOM 2331 N N . PHE B 1 144 ? -10.961 13.133 23.312 1 66.5 144 PHE B N 1
ATOM 2332 C CA . PHE B 1 144 ? -11.773 13.75 24.344 1 66.5 144 PHE B CA 1
ATOM 2333 C C . PHE B 1 144 ? -11.359 15.203 24.562 1 66.5 144 PHE B C 1
ATOM 2335 O O . PHE B 1 144 ? -12.211 16.062 24.781 1 66.5 144 PHE B O 1
ATOM 2342 N N . ASP B 1 145 ? -10.148 15.406 24.484 1 71.38 145 ASP B N 1
ATOM 2343 C CA . ASP B 1 145 ? -9.656 16.766 24.656 1 71.38 145 ASP B CA 1
ATOM 2344 C C . ASP B 1 145 ? -10.125 17.672 23.516 1 71.38 145 ASP B C 1
ATOM 2346 O O . ASP B 1 145 ? -10.484 18.828 23.734 1 71.38 145 ASP B O 1
ATOM 2350 N N . ALA B 1 146 ? -10.188 17.156 22.391 1 70.69 146 ALA B N 1
A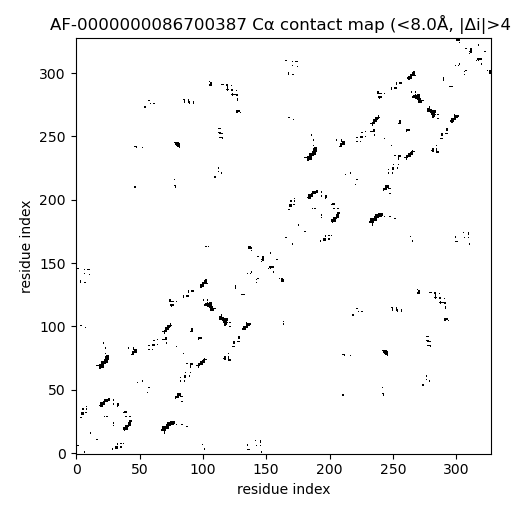TOM 2351 C CA . ALA B 1 146 ? -10.641 17.906 21.219 1 70.69 146 ALA B CA 1
ATOM 2352 C C . ALA B 1 146 ? -12.125 18.234 21.328 1 70.69 146 ALA B C 1
ATOM 2354 O O . ALA B 1 146 ? -12.539 19.359 21.047 1 70.69 146 ALA B O 1
ATOM 2355 N N . VAL B 1 147 ? -12.844 17.234 21.703 1 68.94 147 VAL B N 1
ATOM 2356 C CA . VAL B 1 147 ? -14.289 17.422 21.828 1 68.94 147 VAL B CA 1
ATOM 2357 C C . VAL B 1 147 ? -14.578 18.469 22.922 1 68.94 147 VAL B C 1
ATOM 2359 O O . VAL B 1 147 ? -15.43 19.328 22.734 1 68.94 147 VAL B O 1
ATOM 2362 N N . LYS B 1 148 ? -13.844 18.375 23.953 1 71.88 148 LYS B N 1
ATOM 2363 C CA . LYS B 1 148 ? -14.039 19.297 25.078 1 71.88 148 LYS B CA 1
ATOM 2364 C C . LYS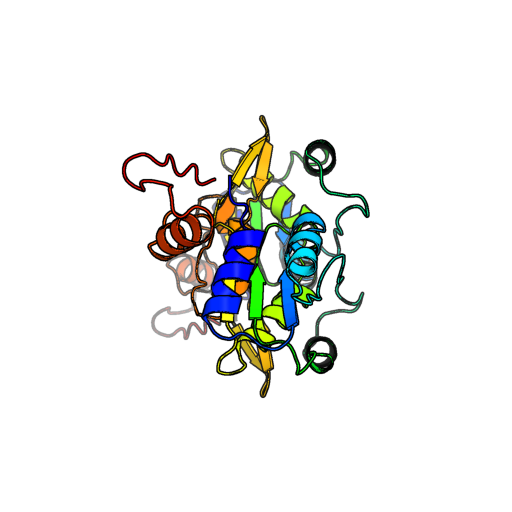 B 1 148 ? -13.703 20.734 24.672 1 71.88 148 LYS B C 1
ATOM 2366 O O . LYS B 1 148 ? -14.359 21.672 25.109 1 71.88 148 LYS B O 1
ATOM 2371 N N . GLN B 1 149 ? -12.703 20.875 23.922 1 70.38 149 GLN B N 1
ATOM 2372 C CA . GLN B 1 149 ? -12.297 22.203 23.469 1 70.38 149 GLN B CA 1
ATOM 2373 C C . GLN B 1 149 ? -13.336 22.797 22.531 1 70.38 149 GLN B C 1
ATOM 2375 O O . GLN B 1 149 ? -13.617 24 22.594 1 70.38 149 GLN B O 1
ATOM 2380 N N . ARG B 1 150 ? -13.953 21.984 21.656 1 70.62 150 ARG B N 1
ATOM 2381 C CA . ARG B 1 150 ? -14.922 22.469 20.688 1 70.62 150 ARG B CA 1
ATOM 2382 C C . ARG B 1 150 ? -16.281 22.688 21.328 1 70.62 150 ARG B C 1
ATOM 2384 O O . ARG B 1 150 ? -17.047 23.562 20.922 1 70.62 150 ARG B O 1
ATOM 2391 N N . SER B 1 151 ? -16.484 21.75 22.141 1 72.19 151 SER B N 1
ATOM 2392 C CA . SER B 1 151 ? -17.766 21.812 22.828 1 72.19 151 SER B CA 1
ATOM 2393 C C . SER B 1 151 ? -17.594 21.703 24.344 1 72.19 151 SER B C 1
ATOM 2395 O O . SER B 1 151 ? -17.812 20.641 24.922 1 72.19 151 SER B O 1
ATOM 2397 N N . PRO B 1 152 ? -17.281 22.875 24.844 1 70.12 152 PRO B N 1
ATOM 2398 C CA . PRO B 1 152 ? -16.969 22.844 26.266 1 70.12 152 PRO B CA 1
ATOM 2399 C C . PRO B 1 152 ? -18.109 22.266 27.109 1 70.12 152 PRO B C 1
ATOM 2401 O O . PRO B 1 152 ? -17.875 21.797 28.219 1 70.12 152 PRO B O 1
ATOM 2404 N N . ASN B 1 153 ? -19.203 22.25 26.469 1 72.75 153 ASN B N 1
ATOM 2405 C CA . ASN B 1 153 ? -20.344 21.828 27.266 1 72.75 153 ASN B CA 1
ATOM 2406 C C . ASN B 1 153 ? -20.656 20.344 27.062 1 72.75 153 ASN B C 1
ATOM 2408 O O . ASN B 1 153 ? -21.641 19.828 27.594 1 72.75 153 ASN B O 1
ATOM 2412 N N . VAL B 1 154 ? -19.828 19.75 26.234 1 69 154 VAL B N 1
ATOM 2413 C CA . VAL B 1 154 ? -20.047 18.328 25.984 1 69 154 VAL B CA 1
ATOM 2414 C C . VAL B 1 154 ? -19.516 17.516 27.172 1 69 154 VAL B C 1
ATOM 2416 O O . VAL B 1 154 ? -18.406 17.75 27.641 1 69 154 VAL B O 1
ATOM 2419 N N . LEU B 1 155 ? -20.453 16.797 27.859 1 65.06 155 LEU B N 1
ATOM 2420 C CA . LEU B 1 155 ? -20.078 15.844 28.906 1 65.06 155 LEU B CA 1
ATOM 2421 C C . LEU B 1 155 ? -19.625 14.516 28.297 1 65.06 155 LEU B C 1
ATOM 2423 O O . LEU B 1 155 ? -20.422 13.812 27.688 1 65.06 155 LEU B O 1
ATOM 2427 N N . PRO B 1 156 ? -18.281 14.266 28.359 1 62.19 156 PRO B N 1
ATOM 2428 C CA . PRO B 1 156 ? -17.781 13.031 27.766 1 62.19 156 PRO B CA 1
ATOM 2429 C C . PRO B 1 156 ? -18.625 11.812 28.109 1 62.19 156 PRO B C 1
ATOM 2431 O O . PRO B 1 156 ? -18.828 10.93 27.281 1 62.19 156 PRO B O 1
ATOM 2434 N N . GLU B 1 157 ? -19.094 11.883 29.375 1 64.44 157 GLU B N 1
ATOM 2435 C CA . GLU B 1 157 ? -19.844 10.734 29.875 1 64.44 157 GLU B CA 1
ATOM 2436 C C . GLU B 1 157 ? -21.141 10.547 29.094 1 64.44 157 GLU B C 1
ATOM 2438 O O . GLU B 1 157 ? -21.734 9.461 29.109 1 64.44 157 GLU B O 1
ATOM 2443 N N . ARG B 1 158 ? -21.422 11.586 28.391 1 66.19 158 ARG B N 1
ATOM 2444 C CA . ARG B 1 158 ? -22.688 11.523 27.672 1 66.19 158 ARG B CA 1
ATOM 2445 C C . ARG B 1 158 ? -22.453 11.578 26.156 1 66.19 158 ARG B C 1
ATOM 2447 O O . ARG B 1 158 ? -23.375 11.875 25.391 1 66.19 158 ARG B O 1
ATOM 2454 N N . THR B 1 159 ? -21.312 11.625 25.766 1 62.53 159 THR B N 1
ATOM 2455 C CA . THR B 1 159 ? -20.953 11.734 24.359 1 62.53 159 THR B CA 1
ATOM 2456 C C . THR B 1 159 ? -20.719 10.352 23.75 1 62.53 159 THR B C 1
ATOM 2458 O O . THR B 1 159 ? -20.031 9.523 24.328 1 62.53 159 THR B O 1
ATOM 2461 N N . LEU B 1 160 ? -21.562 10.031 22.688 1 60.03 160 LEU B N 1
ATOM 2462 C CA . LEU B 1 160 ? -21.328 8.82 21.922 1 60.03 160 LEU B CA 1
ATOM 2463 C C . LEU B 1 160 ? -20.25 9.047 20.859 1 60.03 160 LEU B C 1
ATOM 2465 O O . LEU B 1 160 ? -20.297 10.039 20.125 1 60.03 160 LEU B O 1
ATOM 2469 N N . MET B 1 161 ? -19.109 8.5 21.125 1 57.78 161 MET B N 1
ATOM 2470 C CA . MET B 1 161 ? -18.078 8.477 20.078 1 57.78 161 MET B CA 1
ATOM 2471 C C . MET B 1 161 ? -18.328 7.336 19.094 1 57.78 161 MET B C 1
ATOM 2473 O O . MET B 1 161 ? -18.547 6.195 19.516 1 57.78 161 MET B O 1
ATOM 2477 N N . ILE B 1 162 ? -18.641 7.699 17.859 1 56.56 162 ILE B N 1
ATOM 2478 C CA . ILE B 1 162 ? -18.844 6.707 16.812 1 56.56 162 ILE B CA 1
ATOM 2479 C C . ILE B 1 162 ? -17.609 6.652 15.922 1 56.56 162 ILE B C 1
ATOM 2481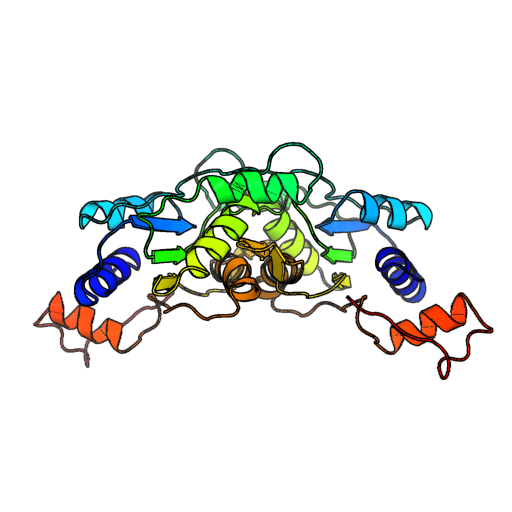 O O . ILE B 1 162 ? -17.203 7.672 15.359 1 56.56 162 ILE B O 1
ATOM 2485 N N . GLY B 1 163 ? -16.703 5.852 16.281 1 54.31 163 GLY B N 1
ATOM 2486 C CA . GLY B 1 163 ? -15.547 5.66 15.406 1 54.31 163 GLY B CA 1
ATOM 2487 C C . GLY B 1 163 ? -15.812 4.688 14.273 1 54.31 163 GLY B C 1
ATOM 2488 O O . GLY B 1 163 ? -16.719 3.85 14.359 1 54.31 163 GLY B O 1
ATOM 2489 N N . ASP B 1 164 ? -15.344 5.086 12.992 1 54.28 164 ASP B N 1
ATOM 2490 C CA . ASP B 1 164 ? -15.391 4.113 11.906 1 54.28 164 ASP B CA 1
ATOM 2491 C C . ASP B 1 164 ? -14.273 3.086 12.031 1 54.28 164 ASP B C 1
ATOM 2493 O O . ASP B 1 164 ? -13.18 3.406 12.508 1 54.28 164 ASP B O 1
#

Foldseek 3Di:
DDALLLLVLVVCVVVVHFFAEEEQDEPVSQVSCVVSPHHYDPYDADEQPPDDDDPVSLCVLQVPQDPRQQEYEQADHPRDYPSSLSNLLVSLVDPRRAYEYAAQDQWDDDVVDIGGHSNVRLCSNCVSNVDHHDHRQDPDPSVVVSCCVVPVPDDPVPDDRDGD/DDALLLLVLVVCVVVVHFFAEEEQDEPVSQVSCVVSPHHYDPYDADEQDPDDDDPVSLCVLQVPADPRQQEYEQADHPRDYPSSLSNLLVSLVDPRRAYEYAAQDQWDDDVVDIGGHSNVRLCSNCVSNVDHHDHRQDPDPSVVVSCCVVPVPDDPVPDDRDGD

Sequence (328 aa):
VLGTAYLAAWYLKNQGFSGKVYMLGEAGMAQELADVGIESIGLGPDPPPQVPFSASVAVDIVKELDPDVNCVLVAFDFNISYPKIIKALNYLEKPGVIFLASNTDERFPMHPYALPGTGSIVASVTVPAERDPIILGKPNTFFFDAVKQRSPNVLPERTLMIGDVLGTAYLAAWYLKNQGFSGKVYMLGEAGMAQELADVGIESIGLGPDPPPQVPFSASVAVDIVKELDPDVNCVLVAFDFNISYPKIIKALNYLEKPGVIFLASNTDERFPMHPYALPGTGSIVASVTVPAERDPIILGKPNTFFFDAVKQRSPNVLPERTLMIGD

Secondary structure (DSSP, 8-state):
---HHHHHHHHHHHTT--SEEEEES-HHHHHHHHHTT-EEE--S--PPPSS---HHHHHHHHTT--TTEEEEEE---TT-BHHHHHHHHHHHTSTT-EEEES----EEEETTEEEE-HHHHHHHHHHHHTSPPEESSS--HHHHHHHHHH-TT--GGG------/---HHHHHHHHHHHTT--SEEEEES-HHHHHHHHHTT-EEE--S--PPPSS---HHHHHHHHTT--TTEEEEEE---TT-BHHHHHHHHHHHTSTT-EEEES----EEEETTEEEE-HHHHHHHHHHHHTSPPEESSS--HHHHHHHHHH-TT--GGG------

pLDDT: mean 88.81, std 12.39, range [54.09, 98.88]

Nearest PDB structures (foldseek):
  7po7-assembly4_G  TM=8.445E-01  e=8.758E-15  Mus musculus
  7po7-assembly3_E  TM=8.554E-01  e=2.629E-14  Mus musculus
  7po7-assembly1_A  TM=8.466E-01  e=3.405E-14  Mus musculus
  4bx2-assembly1_B  TM=8.204E-01  e=1.523E-10  Mus musculus
  2ho4-assembly2_B  TM=8.219E-01  e=6.711E-05  Mus musculus

Organism: Caligus rogercresseyi (NCBI:txid217165)

InterPro domains:
  IPR023214 HAD superfamily [G3DSA:3.40.50.1000] (4-137)
  IPR036412 HAD-like superfamily [SSF56784] (4-164)

Radius of gyration: 21.41 Å; Cα contacts (8 Å, |Δi|>4): 610; chains: 2; bounding box: 49×61×48 Å